Protein AF-A0A8T5FBB8-F1 (afdb_monomer)

Foldseek 3Di:
DDDDPPPPPPPDPDFLVRLLLVLLQPFPQQLVDDAQNDHAFQNDEADPQAQPKDWDWDQCLVPDPPSDIDIDIDRDAPLDRNHNRHNVVVVVVVVVVVVVVVVVVCPVHDFFWFKKKKFADQVVQRVDHPVRVVVLVVVLCVLQVFPDWDKDWDQWDAPDPSSNHIDGGIMIIITGTDDRDPQVVSCVVRVMGMDTQDRPPDSSSVSD

Solvent-accessible surface area (backbone atoms only — not comparable to full-atom values): 12239 Å² total; per-residue (Å²): 137,82,82,80,78,80,75,76,78,74,76,74,80,76,49,64,65,58,43,51,59,48,28,51,74,69,31,88,43,42,76,74,44,69,55,89,90,43,62,55,58,27,65,50,71,66,58,98,56,51,71,35,82,43,74,49,68,46,81,64,20,90,83,35,78,92,62,40,70,47,75,47,79,44,63,36,63,80,47,37,48,37,17,58,86,21,20,67,57,22,51,52,52,51,50,52,55,50,49,54,54,52,52,61,61,40,78,86,44,97,74,60,61,23,30,33,40,41,31,57,47,65,84,58,35,75,79,46,49,66,70,55,51,52,56,51,46,54,54,51,31,60,73,69,67,54,88,62,67,51,79,45,80,37,54,56,42,54,84,43,95,78,54,38,43,63,43,86,46,44,33,34,43,29,44,29,73,61,81,92,79,64,47,66,64,42,23,75,76,67,58,31,49,61,42,82,69,31,70,65,82,45,66,66,32,69,65,112

pLDDT: mean 89.01, std 11.94, range [34.19, 97.56]

Secondary structure (DSSP, 8-state):
---------------HHHHHHHHHHH-TTGGG-EETTEE-TT-SPPPTTTT-EEEEEE--GGGSGGG--EEEEEE-----TT-TTTHHHHHHHHHHHHHHHHHHHHTT----EEEEEEE--HHHHTTS-HHHHHHHHHHHHHHTT---EEEEEEEEEESSTTS-SEEEEEEEEEEEES----HHHHHHHH--EEEEEE-SSSHHHH--

Nearest PDB structures (foldseek):
  6zm9-assembly1_A  TM=4.854E-01  e=1.171E-02  unidentified
  1vmb-assembly1_A  TM=5.165E-01  e=7.514E-02  Thermotoga maritima
  1qjh-assembly1_A-2  TM=4.952E-01  e=9.049E-02  Thermus thermophilus
  2ifx-assembly1_A  TM=4.052E-01  e=1.148E+00  Cupriavidus necator
  3bf4-assembly1_B  TM=4.279E-01  e=1.665E+00  Cupriavidus pinatubonensis JMP134

Sequence (208 aa):
MYPAYSQTILEESQTSYQNYIQQAIESPHWKQAEFDGFTLPAQGLSKPYCKKWISYGCDNIKQHPNNQHYAEHTLKTCKVSSCPLCFESWIGRQGNRSTRRLSKFLEKRRFNFRHVVLSPPPDQAVNLTYVGLKKWLQTALKVANIKTAMIIFHPFRFQDKKKSMPYISPHFHLLVYGHVTNTIEFHNKTKWNIKNLGDLKTDKDIFT

Structure (mmCIF, N/CA/C/O backbone):
data_AF-A0A8T5FBB8-F1
#
_entry.id   AF-A0A8T5FBB8-F1
#
loop_
_atom_site.group_PDB
_atom_site.id
_atom_site.type_symbol
_atom_site.label_atom_id
_atom_site.label_alt_id
_atom_site.label_comp_id
_atom_site.label_asym_id
_atom_site.label_entity_id
_atom_site.label_seq_id
_atom_site.pdbx_PDB_ins_code
_atom_site.Cartn_x
_atom_site.Cartn_y
_atom_site.Cartn_z
_atom_site.occupancy
_atom_site.B_iso_or_equiv
_atom_site.auth_seq_id
_atom_site.auth_comp_id
_atom_site.auth_asym_id
_atom_site.auth_atom_id
_atom_site.pdbx_PDB_model_num
ATOM 1 N N . MET A 1 1 ? 31.929 42.691 -15.612 1.00 39.12 1 MET A N 1
ATOM 2 C CA . MET A 1 1 ? 31.988 41.529 -14.701 1.00 39.12 1 MET A CA 1
ATOM 3 C C . MET A 1 1 ? 30.617 41.445 -14.040 1.00 39.12 1 MET A C 1
ATOM 5 O O . MET A 1 1 ? 30.300 42.316 -13.245 1.00 39.12 1 MET A O 1
ATOM 9 N N . TYR A 1 2 ? 29.743 40.543 -14.494 1.00 34.19 2 TYR A N 1
ATOM 10 C CA . TYR A 1 2 ? 28.393 40.420 -13.930 1.00 34.19 2 TYR A CA 1
ATOM 11 C C .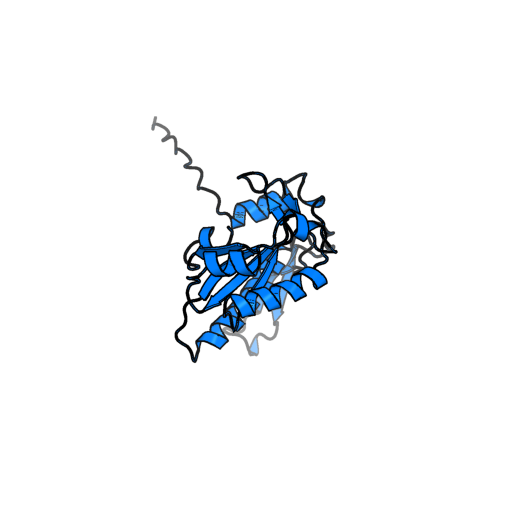 TYR A 1 2 ? 28.464 39.612 -12.628 1.00 34.19 2 TYR A C 1
ATOM 13 O O . TYR A 1 2 ? 29.160 38.594 -12.615 1.00 34.19 2 TYR A O 1
ATOM 21 N N . PRO A 1 3 ? 27.790 40.031 -11.545 1.00 44.25 3 PRO A N 1
ATOM 22 C CA . PRO A 1 3 ? 27.750 39.236 -10.330 1.00 44.25 3 PRO A CA 1
ATOM 23 C C . PRO A 1 3 ? 26.967 37.947 -10.597 1.00 44.25 3 PRO A C 1
ATOM 25 O O . PRO A 1 3 ? 25.852 37.975 -11.122 1.00 44.25 3 PRO A O 1
ATOM 28 N N . ALA A 1 4 ? 27.571 36.812 -10.251 1.00 43.69 4 ALA A N 1
ATOM 29 C CA . ALA A 1 4 ? 26.894 35.527 -10.249 1.00 43.69 4 ALA A CA 1
ATOM 30 C C . ALA A 1 4 ? 25.788 35.570 -9.188 1.00 43.69 4 ALA A C 1
ATOM 32 O O . ALA A 1 4 ? 26.063 35.647 -7.990 1.00 43.69 4 ALA A O 1
ATOM 33 N N . TYR A 1 5 ? 24.533 35.543 -9.634 1.00 43.59 5 TYR A N 1
ATOM 34 C CA . TYR A 1 5 ? 23.403 35.279 -8.756 1.00 43.59 5 TYR A CA 1
ATOM 35 C C . TYR A 1 5 ? 23.579 33.869 -8.191 1.00 43.59 5 TYR A C 1
ATOM 37 O O . TYR A 1 5 ? 23.444 32.881 -8.911 1.00 43.59 5 TYR A O 1
ATOM 45 N N . SER A 1 6 ? 23.901 33.786 -6.900 1.00 47.09 6 SER A N 1
ATOM 46 C CA . SER A 1 6 ? 23.754 32.560 -6.124 1.00 47.09 6 SER A CA 1
ATOM 47 C C . SER A 1 6 ? 22.272 32.200 -6.137 1.00 47.09 6 SER A C 1
ATOM 49 O O . SER A 1 6 ? 21.471 32.782 -5.404 1.00 47.09 6 SER A O 1
ATOM 51 N N . GLN A 1 7 ? 21.888 31.292 -7.034 1.00 48.44 7 GLN A N 1
ATOM 52 C CA . GLN A 1 7 ? 20.619 30.598 -6.915 1.00 48.44 7 GLN A CA 1
ATOM 53 C C . GLN A 1 7 ? 20.720 29.783 -5.635 1.00 48.44 7 GLN A C 1
ATOM 55 O O . GLN A 1 7 ? 21.388 28.753 -5.582 1.00 48.44 7 GLN A O 1
ATOM 60 N N . THR A 1 8 ? 20.097 30.287 -4.576 1.00 45.72 8 THR A N 1
ATOM 61 C CA . THR A 1 8 ? 19.784 29.478 -3.410 1.00 45.72 8 THR A CA 1
ATOM 62 C C . THR A 1 8 ? 18.923 28.342 -3.946 1.00 45.72 8 THR A C 1
ATOM 64 O O . THR A 1 8 ? 17.772 28.559 -4.320 1.00 45.72 8 THR A O 1
ATOM 67 N N . ILE A 1 9 ? 19.514 27.156 -4.098 1.00 45.59 9 ILE A N 1
ATOM 68 C CA . ILE A 1 9 ? 18.772 25.939 -4.404 1.00 45.59 9 ILE A CA 1
ATOM 69 C C . ILE A 1 9 ? 17.887 25.731 -3.180 1.00 45.59 9 ILE A C 1
ATOM 71 O O . ILE A 1 9 ? 18.340 25.253 -2.144 1.00 45.59 9 ILE A O 1
ATOM 75 N N . LEU A 1 10 ? 16.645 26.202 -3.260 1.00 44.91 10 LEU A N 1
ATOM 76 C CA . LEU A 1 10 ? 15.599 25.777 -2.351 1.00 44.91 10 LEU A CA 1
ATOM 77 C C . LEU A 1 10 ? 15.474 24.274 -2.595 1.00 44.91 10 LEU A C 1
ATOM 79 O O . LEU A 1 10 ? 14.967 23.868 -3.638 1.00 44.91 10 LEU A O 1
ATOM 83 N N . GLU A 1 11 ? 16.028 23.458 -1.696 1.00 49.34 11 GLU A N 1
ATOM 84 C CA . GLU A 1 11 ? 15.789 22.017 -1.700 1.00 49.34 11 GLU A CA 1
ATOM 85 C C . GLU A 1 11 ? 14.273 21.817 -1.670 1.00 49.34 11 GLU A C 1
ATOM 87 O O . GLU A 1 11 ? 13.612 22.103 -0.667 1.00 49.34 11 GLU A O 1
ATOM 92 N N . GLU A 1 12 ? 13.698 21.394 -2.796 1.00 56.88 12 GLU A N 1
ATOM 93 C CA . GLU A 1 12 ? 12.291 21.030 -2.838 1.00 56.88 12 GLU A CA 1
ATOM 94 C C . GLU A 1 12 ? 12.061 19.934 -1.799 1.00 56.88 12 GLU A C 1
ATOM 96 O O . GLU A 1 12 ? 12.736 18.901 -1.791 1.00 56.88 12 GLU A O 1
ATOM 101 N N . SER A 1 13 ? 11.111 20.166 -0.892 1.00 73.56 13 SER A N 1
ATOM 102 C CA . SER A 1 13 ? 10.778 19.187 0.132 1.00 73.56 13 SER A CA 1
ATOM 103 C C . SER A 1 13 ? 10.329 17.891 -0.544 1.00 73.56 13 SER A C 1
ATOM 105 O O . SER A 1 13 ? 9.289 17.861 -1.207 1.00 73.56 13 SER A O 1
ATOM 107 N N . GLN A 1 14 ? 11.106 16.826 -0.369 1.00 83.00 14 GLN A N 1
ATOM 108 C CA . GLN A 1 14 ? 10.807 15.510 -0.919 1.00 83.00 14 GLN A CA 1
ATOM 109 C C . GLN A 1 14 ? 9.415 15.031 -0.472 1.00 83.00 14 GLN A C 1
ATOM 111 O O . GLN A 1 14 ? 9.073 15.083 0.712 1.00 83.00 14 GLN A O 1
ATOM 116 N N . THR A 1 15 ? 8.609 14.530 -1.412 1.00 87.69 15 THR A N 1
ATOM 117 C CA . THR A 1 15 ? 7.301 13.927 -1.094 1.00 87.69 15 THR A CA 1
ATOM 118 C C . THR A 1 15 ? 7.467 12.637 -0.284 1.00 87.69 15 THR A C 1
ATOM 120 O O . THR A 1 15 ? 8.502 11.966 -0.350 1.00 87.69 15 THR A O 1
ATOM 123 N N . SER A 1 16 ? 6.428 12.220 0.447 1.00 86.88 16 SER A N 1
ATOM 124 C CA . SER A 1 16 ? 6.463 10.971 1.223 1.00 86.88 16 SER A CA 1
ATOM 125 C C . SER A 1 16 ? 6.681 9.764 0.313 1.00 86.88 16 SER A C 1
ATOM 127 O O . SER A 1 16 ? 7.389 8.827 0.688 1.00 86.88 16 SER A O 1
ATOM 129 N N . TYR A 1 17 ? 6.099 9.796 -0.890 1.00 87.69 17 TYR A N 1
ATOM 130 C CA . TYR A 1 17 ? 6.304 8.771 -1.904 1.00 87.69 17 TYR A CA 1
ATOM 131 C C . TYR A 1 17 ? 7.757 8.704 -2.381 1.00 87.69 17 TYR A C 1
ATOM 133 O O . TYR A 1 17 ? 8.348 7.626 -2.375 1.00 87.69 17 TYR A O 1
ATOM 141 N N . GLN A 1 18 ? 8.364 9.839 -2.738 1.00 91.06 18 GLN A N 1
ATOM 142 C CA . GLN A 1 18 ? 9.772 9.873 -3.149 1.00 91.06 18 GLN A CA 1
ATOM 143 C C . GLN A 1 18 ? 10.692 9.378 -2.028 1.00 91.06 18 GLN A C 1
ATOM 145 O O . GLN A 1 18 ? 11.577 8.566 -2.294 1.00 91.06 18 GLN A O 1
ATOM 150 N N . ASN A 1 19 ? 10.440 9.788 -0.780 1.00 91.56 19 ASN A N 1
ATOM 151 C CA . ASN A 1 19 ? 11.206 9.296 0.363 1.00 91.56 19 ASN A CA 1
ATOM 152 C C . ASN A 1 19 ? 11.047 7.777 0.526 1.00 91.56 19 ASN A C 1
ATOM 154 O O . ASN A 1 19 ? 12.029 7.080 0.751 1.00 91.56 19 ASN A O 1
ATOM 158 N N . TYR A 1 20 ? 9.841 7.232 0.341 1.00 90.69 20 TYR A N 1
ATOM 159 C CA . TYR A 1 20 ? 9.616 5.785 0.381 1.00 90.69 20 TYR A CA 1
ATOM 160 C C . TYR A 1 20 ? 10.429 5.033 -0.683 1.00 90.69 20 TYR A C 1
ATOM 162 O O . TYR A 1 20 ? 11.062 4.026 -0.369 1.00 90.69 20 TYR A O 1
ATOM 170 N N . ILE A 1 21 ? 10.436 5.519 -1.931 1.00 92.69 21 ILE A N 1
ATOM 171 C CA . ILE A 1 21 ? 11.231 4.921 -3.017 1.00 92.69 21 ILE A CA 1
ATOM 172 C C . ILE A 1 21 ? 12.724 4.968 -2.685 1.00 92.69 21 ILE A C 1
ATOM 174 O O . ILE A 1 21 ? 13.415 3.967 -2.867 1.00 92.69 21 ILE A O 1
ATOM 178 N N . GLN A 1 22 ? 13.201 6.094 -2.152 1.00 93.50 22 GLN A N 1
ATOM 179 C CA . GLN A 1 22 ? 14.589 6.252 -1.735 1.00 93.50 22 GLN A CA 1
ATOM 180 C C . GLN A 1 22 ? 14.957 5.277 -0.609 1.00 93.50 22 GLN A C 1
ATOM 182 O O . GLN A 1 22 ? 15.924 4.527 -0.741 1.00 93.50 22 GLN A O 1
ATOM 187 N N . GLN A 1 23 ? 14.166 5.213 0.469 1.00 94.38 23 GLN A N 1
ATOM 188 C CA . GLN A 1 23 ? 14.444 4.306 1.589 1.00 94.38 23 GLN A CA 1
ATOM 189 C C . GLN A 1 23 ? 14.396 2.833 1.171 1.00 94.38 23 GLN A C 1
ATOM 191 O O . GLN A 1 23 ? 15.183 2.039 1.682 1.00 94.38 23 GLN A O 1
ATOM 196 N N . ALA A 1 24 ? 13.553 2.470 0.200 1.00 93.56 24 ALA A N 1
ATOM 197 C CA . ALA A 1 24 ? 13.506 1.111 -0.335 1.00 93.56 24 ALA A CA 1
ATOM 198 C C . ALA A 1 24 ? 14.803 0.656 -1.018 1.00 93.56 24 ALA A C 1
ATOM 200 O O . ALA A 1 24 ? 15.047 -0.546 -1.134 1.00 93.56 24 ALA A O 1
ATOM 201 N N . ILE A 1 25 ? 15.624 1.605 -1.469 1.00 90.69 25 ILE A N 1
ATOM 202 C CA . ILE A 1 25 ? 16.894 1.350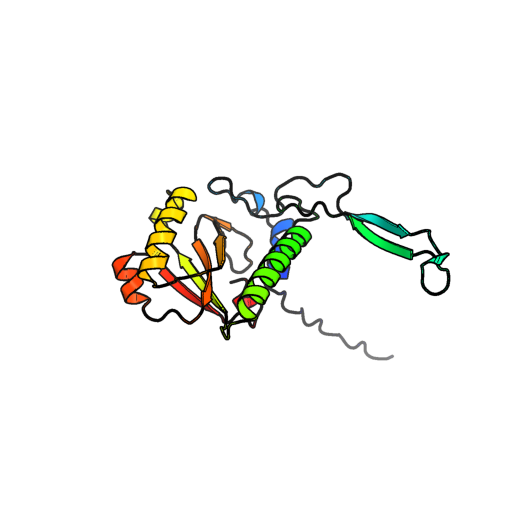 -2.149 1.00 90.69 25 ILE A CA 1
ATOM 203 C C . ILE A 1 25 ? 18.068 1.531 -1.181 1.00 90.69 25 ILE A C 1
ATOM 205 O O . ILE A 1 25 ? 18.991 0.718 -1.182 1.00 90.69 25 ILE A O 1
ATOM 209 N N . GLU A 1 26 ? 18.032 2.583 -0.364 1.00 92.81 26 GLU A N 1
ATOM 210 C CA . GLU A 1 26 ? 19.189 3.055 0.402 1.00 92.81 26 GLU A CA 1
ATOM 211 C C . GLU A 1 26 ? 19.205 2.597 1.863 1.00 92.81 26 GLU A C 1
ATOM 213 O O . GLU A 1 26 ? 20.282 2.520 2.456 1.00 92.81 26 GLU A O 1
ATOM 218 N N . SER A 1 27 ? 18.049 2.310 2.478 1.00 93.81 27 SER A N 1
ATOM 219 C CA . SER A 1 27 ? 18.029 2.027 3.917 1.00 93.81 27 SER A CA 1
ATOM 220 C C . SER A 1 27 ? 18.680 0.672 4.231 1.00 93.81 27 SER A C 1
ATOM 222 O O . SER A 1 27 ? 18.240 -0.364 3.715 1.00 93.81 27 SER A O 1
ATOM 224 N N . PRO A 1 28 ? 19.651 0.628 5.165 1.00 92.38 28 PRO A N 1
ATOM 225 C CA . PRO A 1 28 ? 20.262 -0.627 5.599 1.00 92.38 28 PRO A CA 1
ATOM 226 C C . PRO A 1 28 ? 19.285 -1.515 6.387 1.00 92.38 28 PRO A C 1
ATOM 228 O O . PRO A 1 28 ? 19.478 -2.728 6.469 1.00 92.38 28 PRO A O 1
ATOM 231 N N . HIS A 1 29 ? 18.212 -0.937 6.934 1.00 94.38 29 HIS A N 1
ATOM 232 C CA . HIS A 1 29 ? 17.211 -1.647 7.734 1.00 94.38 29 HIS A CA 1
ATOM 233 C C . HIS A 1 29 ? 16.056 -2.200 6.890 1.00 94.38 29 HIS A C 1
ATOM 235 O O . HIS A 1 29 ? 15.274 -3.021 7.365 1.00 94.38 29 HIS A O 1
ATOM 241 N N . TRP A 1 30 ? 15.943 -1.790 5.622 1.00 94.25 30 TRP A N 1
ATOM 242 C CA . TRP A 1 30 ? 14.784 -2.104 4.784 1.00 94.25 30 TRP A CA 1
ATOM 243 C C . TRP A 1 30 ? 14.568 -3.603 4.578 1.00 94.25 30 TRP A C 1
ATOM 245 O O . TRP A 1 30 ? 13.438 -4.087 4.617 1.00 94.25 30 TRP A O 1
ATOM 255 N N . LYS A 1 31 ? 15.660 -4.348 4.368 1.00 90.69 31 LYS A N 1
ATOM 256 C CA . LYS A 1 31 ? 15.641 -5.794 4.094 1.00 90.69 31 LYS A CA 1
ATOM 257 C C . LYS A 1 31 ? 15.380 -6.657 5.330 1.00 90.69 31 LYS A C 1
ATOM 259 O O . LYS A 1 31 ? 15.143 -7.846 5.182 1.00 90.69 31 LYS A O 1
ATOM 264 N N . GLN A 1 32 ? 15.434 -6.074 6.526 1.00 89.88 32 GLN A N 1
ATOM 265 C CA . GLN A 1 32 ? 15.254 -6.797 7.790 1.00 89.88 32 GLN A CA 1
ATOM 266 C C . GLN A 1 32 ? 13.772 -6.934 8.173 1.00 89.88 32 GLN A C 1
ATOM 268 O O . GLN A 1 32 ? 13.433 -7.707 9.062 1.00 89.88 32 GLN A O 1
ATOM 273 N N . ALA A 1 33 ? 12.884 -6.184 7.513 1.00 92.19 33 ALA A N 1
ATOM 274 C CA . ALA A 1 33 ? 11.457 -6.192 7.799 1.00 92.19 33 ALA A CA 1
ATOM 275 C C . ALA A 1 33 ? 10.766 -7.431 7.206 1.00 92.19 33 ALA A C 1
ATOM 277 O O . ALA A 1 33 ? 10.593 -7.525 5.985 1.00 92.19 33 ALA A O 1
ATOM 278 N N . GLU A 1 34 ? 10.326 -8.328 8.087 1.00 94.44 34 GLU A N 1
ATOM 279 C CA . GLU A 1 34 ? 9.521 -9.513 7.787 1.00 94.44 34 GLU A CA 1
ATOM 280 C C . GLU A 1 34 ? 8.422 -9.680 8.852 1.00 94.44 34 GLU A C 1
ATOM 282 O O . GLU A 1 34 ? 8.621 -9.349 10.023 1.00 94.44 34 GLU A O 1
ATOM 287 N N . PHE A 1 35 ? 7.235 -10.106 8.422 1.00 95.12 35 PHE A N 1
ATOM 288 C CA . PHE A 1 35 ? 6.131 -10.482 9.298 1.00 95.12 35 PHE A CA 1
ATOM 289 C C . PHE A 1 35 ? 5.183 -11.437 8.569 1.00 95.12 35 PHE A C 1
ATOM 291 O O . PHE A 1 35 ? 4.517 -11.017 7.624 1.00 95.12 35 PHE A O 1
ATOM 298 N N . ASP A 1 36 ? 5.064 -12.683 9.026 1.00 93.75 36 ASP A N 1
ATOM 299 C CA . ASP A 1 36 ? 4.120 -13.680 8.489 1.00 93.75 36 ASP A CA 1
ATOM 300 C C . ASP A 1 36 ? 4.188 -13.820 6.950 1.00 93.75 36 ASP A C 1
ATOM 302 O O . ASP A 1 36 ? 3.178 -13.839 6.243 1.00 93.75 36 ASP A O 1
ATOM 306 N N . GLY A 1 37 ? 5.407 -13.825 6.405 1.00 93.06 37 GLY A N 1
ATOM 307 C CA . GLY A 1 37 ? 5.700 -13.884 4.973 1.00 93.06 37 GLY A CA 1
ATOM 308 C C . GLY A 1 37 ? 5.545 -12.555 4.224 1.00 93.06 37 GLY A C 1
ATOM 309 O O . GLY A 1 37 ? 5.825 -12.491 3.024 1.00 93.06 37 GLY A O 1
ATOM 310 N N . PHE A 1 38 ? 5.114 -11.481 4.891 1.00 94.69 38 PHE A N 1
ATOM 311 C CA . PHE A 1 38 ? 5.093 -10.140 4.318 1.00 94.69 38 PHE A CA 1
ATOM 312 C C . PHE A 1 38 ? 6.448 -9.462 4.490 1.00 94.69 38 PHE A C 1
ATOM 314 O O . PHE A 1 38 ? 6.998 -9.405 5.585 1.00 94.69 38 PHE A O 1
ATOM 321 N N . THR A 1 39 ? 6.940 -8.857 3.414 1.00 95.19 39 THR A N 1
ATOM 322 C CA . THR A 1 39 ? 8.167 -8.059 3.409 1.00 95.19 39 THR A CA 1
ATOM 323 C C . THR A 1 39 ? 7.901 -6.677 2.825 1.00 95.19 39 THR A C 1
ATOM 325 O O . THR A 1 39 ? 6.896 -6.457 2.136 1.00 95.19 39 THR A O 1
ATOM 328 N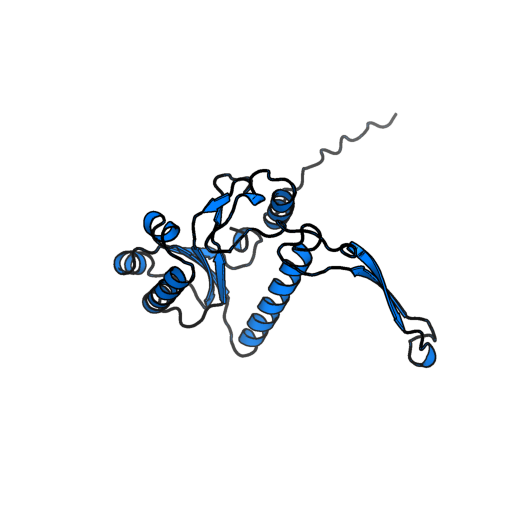 N . LEU A 1 40 ? 8.818 -5.732 3.044 1.00 94.94 40 LEU A N 1
ATOM 329 C CA . LEU A 1 40 ? 8.783 -4.484 2.285 1.00 94.94 40 LEU A CA 1
ATOM 330 C C . LEU A 1 40 ? 9.107 -4.756 0.795 1.00 94.94 40 LEU A C 1
ATOM 332 O O . LEU A 1 40 ? 9.774 -5.744 0.463 1.00 94.94 40 LEU A O 1
ATOM 336 N N . PRO A 1 41 ? 8.623 -3.913 -0.137 1.00 95.06 41 PRO A N 1
ATOM 337 C CA . PRO A 1 41 ? 8.998 -3.976 -1.549 1.00 95.06 41 PRO A CA 1
ATOM 338 C C . PRO A 1 41 ? 10.509 -3.841 -1.768 1.00 95.06 41 PRO A C 1
ATOM 340 O O . PRO A 1 41 ? 11.234 -3.405 -0.882 1.00 95.06 41 PRO A O 1
ATOM 343 N N . ALA A 1 42 ? 10.969 -4.172 -2.977 1.00 95.75 42 ALA A N 1
ATOM 344 C CA . ALA A 1 42 ? 12.363 -4.037 -3.419 1.00 95.75 42 ALA A CA 1
ATOM 345 C C . ALA A 1 42 ? 13.402 -4.968 -2.749 1.00 95.75 42 ALA A C 1
ATOM 347 O O . ALA A 1 42 ? 14.598 -4.795 -2.964 1.00 95.75 42 ALA A O 1
ATOM 348 N N . GLN A 1 43 ? 12.990 -5.987 -1.987 1.00 93.94 43 GLN A N 1
ATOM 349 C CA . GLN A 1 43 ? 13.929 -6.868 -1.268 1.00 93.94 43 GLN A CA 1
ATOM 350 C C . GLN A 1 43 ? 14.470 -8.084 -2.060 1.00 93.94 43 GLN A C 1
ATOM 352 O O . GLN A 1 43 ? 15.336 -8.801 -1.570 1.00 93.94 43 GLN A O 1
ATOM 357 N N . GLY A 1 44 ? 13.965 -8.355 -3.264 1.00 92.62 44 GLY A N 1
ATOM 358 C CA . GLY A 1 44 ? 14.316 -9.528 -4.074 1.00 92.62 44 GLY A CA 1
ATOM 359 C C . GLY A 1 44 ? 15.375 -9.271 -5.149 1.00 92.62 44 GLY A C 1
ATOM 360 O O . GLY A 1 44 ? 16.098 -8.278 -5.133 1.00 92.62 44 GLY A O 1
ATOM 361 N N . LEU A 1 45 ? 15.440 -10.173 -6.132 1.00 94.94 45 LEU A N 1
ATOM 362 C CA . LEU A 1 45 ? 16.336 -10.054 -7.286 1.00 94.94 45 LEU A CA 1
ATOM 363 C C . LEU A 1 45 ? 15.613 -9.464 -8.499 1.00 94.94 45 LEU A C 1
ATOM 365 O O . LEU A 1 45 ? 14.436 -9.739 -8.761 1.00 94.94 45 LEU A O 1
ATOM 369 N N . SER A 1 46 ? 16.332 -8.652 -9.271 1.00 96.88 46 SER A N 1
ATOM 370 C CA . SER A 1 46 ? 15.868 -8.223 -10.585 1.00 96.88 46 SER A CA 1
ATOM 371 C C . SER A 1 46 ? 16.066 -9.338 -11.613 1.00 96.88 46 SER A C 1
ATOM 373 O O . SER A 1 46 ? 16.906 -10.223 -11.469 1.00 96.88 46 SER A O 1
ATOM 375 N N . LYS A 1 47 ? 15.260 -9.311 -12.677 1.00 96.94 47 LYS A N 1
ATOM 376 C CA . LYS A 1 47 ? 15.456 -10.197 -13.827 1.00 96.94 47 LYS A CA 1
ATOM 377 C C . LYS A 1 47 ? 16.455 -9.561 -14.798 1.00 96.94 47 LYS A C 1
ATOM 379 O O . LYS A 1 47 ? 16.459 -8.333 -14.899 1.00 96.94 47 LYS A O 1
ATOM 384 N N . PRO A 1 48 ? 17.185 -10.347 -15.613 1.00 97.56 48 PRO A N 1
ATOM 385 C CA . PRO A 1 48 ? 18.168 -9.815 -16.563 1.00 97.56 48 PRO A CA 1
ATOM 386 C C . PRO A 1 48 ? 17.615 -8.812 -17.583 1.00 97.56 48 PRO A C 1
ATOM 388 O O . PRO A 1 48 ? 18.386 -8.097 -18.212 1.00 97.56 48 PRO A O 1
ATOM 391 N N . TYR A 1 49 ? 16.298 -8.776 -17.797 1.00 96.88 49 TYR A N 1
ATOM 392 C CA . TYR A 1 49 ? 15.647 -7.836 -18.711 1.00 96.88 49 TYR A CA 1
ATOM 393 C C . TYR A 1 49 ? 15.084 -6.583 -18.030 1.00 96.88 49 TYR A C 1
ATOM 395 O O . TYR A 1 49 ? 14.596 -5.690 -18.720 1.00 96.88 49 TYR A O 1
ATOM 403 N N . CYS A 1 50 ? 15.051 -6.532 -16.695 1.00 97.31 50 CYS A N 1
ATOM 404 C CA . CYS A 1 50 ? 14.462 -5.409 -15.975 1.00 97.31 50 CYS A CA 1
ATOM 405 C C . CYS A 1 50 ? 15.186 -4.111 -16.339 1.00 97.31 50 CYS A C 1
ATOM 407 O O . CYS A 1 50 ? 16.410 -4.059 -16.305 1.00 97.31 50 CYS A O 1
ATOM 409 N N . LYS A 1 51 ? 14.410 -3.074 -16.669 1.00 96.12 51 LYS A N 1
ATOM 410 C CA . LYS A 1 51 ? 14.888 -1.749 -17.086 1.00 96.12 51 LYS A CA 1
ATOM 411 C C . LYS A 1 51 ? 15.783 -1.759 -18.336 1.00 96.12 51 LYS A C 1
ATOM 413 O O . LYS A 1 51 ? 16.445 -0.767 -18.606 1.00 96.12 51 LYS A O 1
ATOM 418 N N . LYS A 1 52 ? 15.751 -2.825 -19.143 1.00 97.12 52 LYS A N 1
ATOM 419 C CA . LYS A 1 52 ? 16.289 -2.790 -20.510 1.00 97.12 52 LYS A CA 1
ATOM 420 C C . LYS A 1 52 ? 15.276 -2.158 -21.458 1.00 97.12 52 LYS A C 1
ATOM 422 O O . LYS A 1 52 ? 14.071 -2.374 -21.301 1.00 97.12 52 LYS A O 1
ATOM 427 N N . TRP A 1 53 ? 15.772 -1.409 -22.435 1.00 96.81 53 TRP A N 1
ATOM 428 C CA . TRP A 1 53 ? 14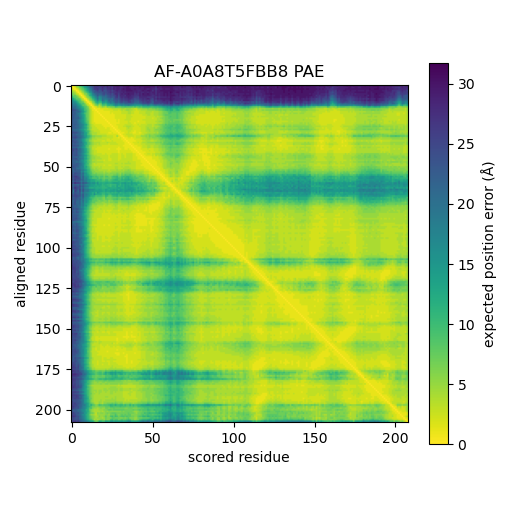.957 -0.888 -23.525 1.00 96.81 53 TRP A CA 1
ATOM 429 C C . TRP A 1 53 ? 14.344 -2.025 -24.332 1.00 96.81 53 TRP A C 1
ATOM 431 O O . TRP A 1 53 ? 14.996 -3.028 -24.622 1.00 96.81 53 TRP A O 1
ATOM 441 N N . ILE A 1 54 ? 13.074 -1.854 -24.669 1.00 95.44 54 ILE A N 1
ATOM 442 C CA . ILE A 1 54 ? 12.360 -2.666 -25.640 1.00 95.44 54 ILE A CA 1
ATOM 443 C C . ILE A 1 54 ? 11.557 -1.751 -26.552 1.00 95.44 54 ILE A C 1
ATOM 445 O O . ILE A 1 54 ? 11.109 -0.683 -26.126 1.00 95.44 54 ILE A O 1
ATOM 449 N N . SER A 1 55 ? 11.356 -2.209 -27.778 1.00 94.75 55 SER A N 1
ATOM 450 C CA . SER A 1 55 ? 10.529 -1.535 -28.768 1.00 94.75 55 SER A CA 1
ATOM 451 C C . SER A 1 55 ? 9.295 -2.388 -29.028 1.00 94.75 55 SER A C 1
ATOM 453 O O . SER A 1 55 ? 9.406 -3.586 -29.291 1.00 94.75 55 SER A O 1
ATOM 455 N N . TYR A 1 56 ? 8.123 -1.777 -28.929 1.00 91.75 56 TYR A N 1
ATOM 456 C CA . TYR A 1 56 ? 6.900 -2.308 -29.511 1.00 91.75 56 TYR A CA 1
ATOM 457 C C . TYR A 1 56 ? 6.671 -1.574 -30.816 1.00 91.75 56 TYR A C 1
ATOM 459 O O . TYR A 1 56 ? 6.906 -0.374 -30.893 1.00 91.75 56 TYR A O 1
ATOM 467 N N . GLY A 1 57 ? 6.224 -2.271 -31.843 1.00 91.81 57 GLY A N 1
ATOM 468 C CA . GLY A 1 57 ? 5.999 -1.625 -33.118 1.00 91.81 57 GLY A CA 1
ATOM 469 C C . GLY A 1 57 ? 5.050 -2.401 -33.996 1.00 91.81 57 GLY A C 1
ATOM 470 O O . GLY A 1 57 ? 4.684 -3.539 -33.696 1.00 91.81 57 GLY A O 1
ATOM 471 N N . CYS A 1 58 ? 4.643 -1.747 -35.071 1.00 90.31 58 CYS A N 1
ATOM 472 C CA . CYS A 1 58 ? 3.900 -2.372 -36.144 1.00 90.31 58 CYS A CA 1
ATOM 473 C C . CYS A 1 58 ? 4.474 -1.885 -37.475 1.00 90.31 58 CYS A C 1
ATOM 475 O O . CYS A 1 58 ? 4.568 -0.681 -37.726 1.00 90.31 58 CYS A O 1
ATOM 477 N N . ASP A 1 59 ? 4.851 -2.848 -38.313 1.00 90.38 59 ASP A N 1
ATOM 478 C CA . ASP A 1 59 ? 5.432 -2.603 -39.635 1.00 90.38 59 ASP A CA 1
ATOM 479 C C . ASP A 1 59 ? 4.375 -2.540 -40.744 1.00 90.38 59 ASP A C 1
ATOM 481 O O . ASP A 1 59 ? 4.694 -2.320 -41.911 1.00 90.38 59 ASP A O 1
ATOM 485 N N . ASN A 1 60 ? 3.093 -2.705 -40.399 1.00 90.12 60 ASN A N 1
ATOM 486 C CA . ASN A 1 60 ? 1.989 -2.592 -41.345 1.00 90.12 60 ASN A CA 1
ATOM 487 C C . ASN A 1 60 ? 1.648 -1.124 -41.638 1.00 90.12 60 ASN A C 1
ATOM 489 O O . ASN A 1 60 ? 0.612 -0.604 -41.221 1.00 90.12 60 ASN A O 1
ATOM 493 N N . ILE A 1 61 ? 2.512 -0.471 -42.413 1.00 92.44 61 ILE A N 1
ATOM 494 C CA . ILE A 1 61 ? 2.385 0.946 -42.764 1.00 92.44 61 ILE A CA 1
ATOM 495 C C . ILE A 1 61 ? 1.044 1.298 -43.429 1.00 92.44 61 ILE A C 1
ATOM 497 O O . ILE A 1 61 ? 0.544 2.398 -43.234 1.00 92.44 61 ILE A O 1
ATOM 501 N N . LYS A 1 62 ? 0.412 0.364 -44.158 1.00 91.31 62 LYS A N 1
ATOM 502 C CA . LYS A 1 62 ? -0.835 0.618 -44.907 1.00 91.31 62 LYS A CA 1
ATOM 503 C C . LYS A 1 62 ? -2.019 0.994 -44.014 1.00 91.31 62 LYS A C 1
ATOM 505 O O . LYS A 1 62 ? -2.959 1.622 -44.483 1.00 91.31 62 LYS A O 1
ATOM 510 N N . GLN A 1 63 ? -2.007 0.549 -42.759 1.00 88.06 63 GLN A N 1
ATOM 511 C CA . GLN A 1 63 ? -3.081 0.804 -41.793 1.00 88.06 63 GLN A CA 1
ATOM 512 C C . GLN A 1 63 ? -2.734 1.938 -40.823 1.00 88.06 63 GLN A C 1
ATOM 514 O O . GLN A 1 63 ? -3.502 2.224 -39.906 1.00 88.06 63 GLN A O 1
ATOM 519 N N . HIS A 1 64 ? -1.569 2.563 -40.991 1.00 88.56 64 HIS A N 1
ATOM 520 C CA . HIS A 1 64 ? -1.083 3.609 -40.108 1.00 88.56 64 HIS A CA 1
ATOM 521 C C . HIS A 1 64 ? -1.314 4.993 -40.717 1.00 88.56 64 HIS A C 1
ATOM 523 O O . HIS A 1 64 ? -1.267 5.149 -41.942 1.00 88.56 64 HIS A O 1
ATOM 529 N N . PRO A 1 65 ? -1.494 6.033 -39.883 1.00 88.62 65 PRO A N 1
ATOM 530 C CA . PRO A 1 65 ? -1.454 7.408 -40.358 1.00 88.62 65 PRO A CA 1
ATOM 531 C C . PRO A 1 65 ? -0.163 7.676 -41.147 1.00 88.62 65 PRO A C 1
ATOM 533 O O . PRO A 1 65 ? 0.923 7.266 -40.738 1.00 88.62 65 PRO A O 1
ATOM 536 N N . ASN A 1 66 ? -0.285 8.370 -42.279 1.00 89.31 66 ASN A N 1
ATOM 537 C CA . ASN A 1 66 ? 0.834 8.803 -43.126 1.00 89.31 66 ASN A CA 1
ATOM 538 C C . ASN A 1 66 ? 1.717 7.681 -43.710 1.00 89.31 66 ASN A C 1
ATOM 540 O O . ASN A 1 66 ? 2.824 7.971 -44.158 1.00 89.31 66 ASN A O 1
ATOM 544 N N . ASN A 1 67 ? 1.258 6.422 -43.734 1.00 91.56 67 ASN A N 1
ATOM 545 C CA . ASN A 1 67 ? 2.044 5.276 -44.213 1.00 91.56 67 ASN A CA 1
ATOM 546 C C . ASN A 1 67 ? 3.399 5.111 -43.491 1.00 91.56 67 ASN A C 1
ATOM 548 O O . ASN A 1 67 ? 4.403 4.758 -44.111 1.00 91.56 67 ASN A O 1
ATOM 552 N N . GLN A 1 68 ? 3.443 5.379 -42.182 1.00 89.44 68 GLN A N 1
ATOM 553 C CA . GLN A 1 68 ? 4.665 5.306 -41.373 1.00 89.44 68 GLN A CA 1
ATOM 554 C C . GLN A 1 68 ? 4.691 4.079 -40.453 1.00 89.44 68 GLN A C 1
ATOM 556 O O . GLN A 1 68 ? 3.658 3.623 -39.959 1.00 89.44 68 GLN A O 1
ATOM 561 N N . HIS A 1 69 ? 5.894 3.570 -40.172 1.00 90.38 69 HIS A N 1
ATOM 562 C CA . HIS A 1 69 ? 6.098 2.566 -39.127 1.00 90.38 69 HIS A CA 1
ATOM 563 C C . HIS A 1 69 ? 5.737 3.153 -37.761 1.00 90.38 69 HIS A C 1
ATOM 565 O O . HIS A 1 69 ? 6.041 4.310 -37.470 1.00 90.38 69 HIS A O 1
ATOM 571 N N . TYR A 1 70 ? 5.121 2.339 -36.907 1.00 90.94 70 TYR A N 1
ATOM 572 C CA . TYR A 1 70 ? 4.950 2.686 -35.500 1.00 90.94 70 TYR A CA 1
ATOM 573 C C . TYR A 1 70 ? 6.040 2.005 -34.682 1.00 90.94 70 TYR A C 1
ATOM 575 O O . TYR A 1 70 ? 6.200 0.789 -34.779 1.00 90.94 70 TYR A O 1
ATOM 583 N N . ALA A 1 71 ? 6.743 2.776 -33.855 1.00 91.69 71 ALA A N 1
ATOM 584 C CA . ALA A 1 71 ? 7.673 2.261 -32.863 1.00 91.69 71 ALA A CA 1
ATOM 585 C C . ALA A 1 71 ? 7.527 3.044 -31.552 1.00 91.69 71 ALA A C 1
ATOM 587 O O . ALA A 1 71 ? 7.724 4.257 -31.506 1.00 91.69 71 ALA A O 1
ATOM 588 N N . GLU A 1 72 ? 7.214 2.337 -30.473 1.00 94.06 72 GLU A N 1
ATOM 589 C CA . GLU A 1 72 ? 7.195 2.837 -29.106 1.00 94.06 72 GLU A CA 1
ATOM 590 C C . GLU A 1 72 ? 8.331 2.189 -28.319 1.00 94.06 72 GLU A C 1
ATOM 592 O O . GLU A 1 72 ? 8.414 0.966 -28.194 1.00 94.06 72 GLU A O 1
ATOM 597 N N . HIS A 1 73 ? 9.194 3.025 -27.749 1.00 94.88 73 HIS A N 1
ATOM 598 C CA . HIS A 1 73 ? 10.283 2.585 -26.890 1.00 94.88 73 HIS A CA 1
ATOM 599 C C . HIS A 1 73 ? 9.869 2.698 -25.430 1.00 94.88 73 HIS A C 1
ATOM 601 O O . HIS A 1 73 ? 9.422 3.747 -24.971 1.00 94.88 73 HIS A O 1
ATOM 607 N N . THR A 1 74 ? 10.064 1.628 -24.666 1.00 94.88 74 THR A N 1
ATOM 608 C CA . THR A 1 74 ? 9.807 1.642 -23.227 1.00 94.88 74 THR A CA 1
ATOM 609 C C . THR A 1 74 ? 10.795 0.761 -22.477 1.00 94.88 74 THR A C 1
ATOM 611 O O . THR A 1 74 ? 11.439 -0.126 -23.038 1.00 94.88 74 THR A O 1
ATOM 614 N N . LEU A 1 75 ? 10.918 0.989 -21.173 1.00 96.31 75 LEU 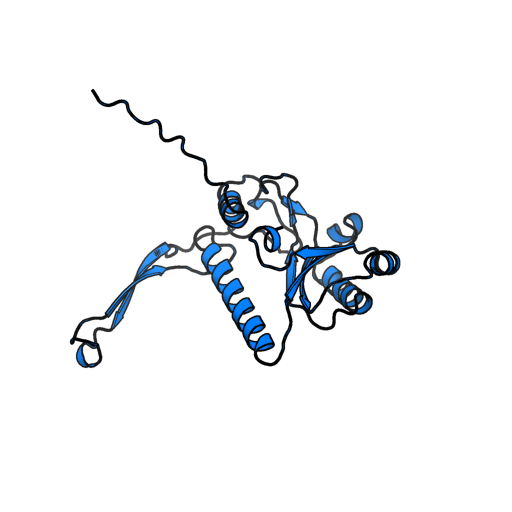A N 1
ATOM 615 C CA . LEU A 1 75 ? 11.723 0.144 -20.303 1.00 96.31 75 LEU A CA 1
ATOM 616 C C . LEU A 1 75 ? 10.920 -1.095 -19.905 1.00 96.31 75 LEU A C 1
ATOM 618 O O . LEU A 1 75 ? 9.830 -1.003 -19.330 1.00 96.31 75 LEU A O 1
ATOM 622 N N . LYS A 1 76 ? 11.475 -2.285 -20.143 1.00 96.56 76 LYS A N 1
ATOM 623 C CA . LYS A 1 76 ? 10.822 -3.534 -19.750 1.00 96.56 76 LYS A CA 1
ATOM 624 C C . LYS A 1 76 ? 10.812 -3.666 -18.233 1.00 96.56 76 LYS A C 1
ATOM 626 O O . LYS A 1 76 ? 11.852 -3.693 -17.580 1.00 96.56 76 LYS A O 1
ATOM 631 N N . THR A 1 77 ? 9.626 -3.814 -17.654 1.00 97.12 77 THR A N 1
ATOM 632 C CA . THR A 1 77 ? 9.457 -3.979 -16.206 1.00 97.12 77 THR A CA 1
ATOM 633 C C . THR A 1 77 ? 8.843 -5.335 -15.898 1.00 97.12 77 THR A C 1
ATOM 635 O O . THR A 1 77 ? 7.886 -5.761 -16.543 1.00 97.12 77 THR A O 1
ATOM 638 N N . CYS A 1 78 ? 9.375 -6.048 -14.900 1.00 96.56 78 CYS A N 1
ATOM 639 C CA . CYS A 1 78 ? 8.753 -7.299 -14.453 1.00 96.56 78 CYS A CA 1
ATOM 640 C C . CYS A 1 78 ? 7.471 -7.053 -13.640 1.00 96.56 78 CYS A C 1
ATOM 642 O O . CYS A 1 78 ? 6.668 -7.970 -13.483 1.00 96.56 78 CYS A O 1
ATOM 644 N N . LYS A 1 79 ? 7.269 -5.816 -13.150 1.00 96.00 79 LYS A N 1
ATOM 645 C CA . LYS A 1 79 ? 6.117 -5.394 -12.337 1.00 96.00 79 LYS A CA 1
ATOM 646 C C . LYS A 1 79 ? 5.880 -6.353 -11.158 1.00 96.00 79 LYS A C 1
ATOM 648 O O . LYS A 1 79 ? 4.747 -6.771 -10.913 1.00 96.00 79 LYS A O 1
ATOM 653 N N . VAL A 1 80 ? 6.945 -6.719 -10.447 1.00 96.19 80 VAL A N 1
ATOM 654 C CA . VAL A 1 80 ? 6.917 -7.544 -9.224 1.00 96.19 80 VAL A CA 1
ATOM 655 C C . VAL A 1 80 ? 7.317 -6.672 -8.034 1.00 96.19 80 VAL A C 1
ATOM 657 O O . VAL A 1 80 ? 8.237 -5.869 -8.174 1.00 96.19 80 VAL A O 1
ATOM 660 N N . SER A 1 81 ? 6.647 -6.829 -6.886 1.00 95.44 81 SER A N 1
ATOM 661 C CA . SER A 1 81 ? 6.894 -6.042 -5.663 1.00 95.44 81 SER A CA 1
ATOM 662 C C . SER A 1 81 ? 8.308 -6.205 -5.117 1.00 95.44 81 SER A C 1
ATOM 664 O O . SER A 1 81 ? 8.895 -5.237 -4.653 1.00 95.44 81 SER A O 1
ATOM 666 N N . SER A 1 82 ? 8.866 -7.412 -5.179 1.00 95.56 82 SER A N 1
ATOM 667 C CA . SER A 1 82 ? 10.201 -7.699 -4.658 1.00 95.56 82 SER A CA 1
ATOM 668 C C . SER A 1 82 ? 11.327 -7.189 -5.560 1.00 95.56 82 SER A C 1
ATOM 670 O O . SER A 1 82 ? 12.436 -7.011 -5.084 1.00 95.56 82 SER A O 1
ATOM 672 N N . CYS A 1 83 ? 11.090 -6.915 -6.846 1.00 96.31 83 CYS A N 1
ATOM 673 C CA . CYS A 1 83 ? 12.161 -6.503 -7.756 1.00 96.31 83 CYS A CA 1
ATOM 674 C C . CYS A 1 83 ? 12.660 -5.082 -7.427 1.00 96.31 83 CYS A C 1
ATOM 676 O O . CYS A 1 83 ? 11.885 -4.139 -7.615 1.00 96.31 83 CYS A O 1
ATOM 678 N N . PRO A 1 84 ? 13.943 -4.882 -7.074 1.00 95.25 84 PRO A N 1
ATOM 679 C CA . PRO A 1 84 ? 14.466 -3.572 -6.673 1.00 95.25 84 PRO A CA 1
ATOM 680 C C . PRO A 1 84 ? 14.427 -2.540 -7.802 1.00 95.25 84 PRO A C 1
ATOM 682 O O . PRO A 1 84 ? 14.327 -1.348 -7.559 1.00 95.25 84 PRO A O 1
ATOM 685 N N . LEU A 1 85 ? 14.424 -2.996 -9.058 1.00 95.94 85 LEU A N 1
ATOM 686 C CA . LEU A 1 85 ? 14.359 -2.113 -10.221 1.00 95.94 85 LEU A CA 1
ATOM 687 C C . LEU A 1 85 ? 12.930 -1.814 -10.684 1.00 95.94 85 LEU A C 1
ATOM 689 O O . LEU A 1 85 ? 12.728 -0.900 -11.472 1.00 95.94 85 LEU A O 1
ATOM 693 N N . CYS A 1 86 ? 11.932 -2.628 -10.332 1.00 96.75 86 CYS A N 1
ATOM 694 C CA . CYS A 1 86 ? 10.602 -2.572 -10.967 1.00 96.75 86 CYS A CA 1
ATOM 695 C C . CYS A 1 86 ? 9.430 -2.533 -9.982 1.00 96.75 86 CYS A C 1
ATOM 697 O O . CYS A 1 86 ? 8.278 -2.557 -10.432 1.00 96.75 86 CYS A O 1
ATOM 699 N N . PHE A 1 87 ? 9.693 -2.496 -8.675 1.00 96.12 87 PHE A N 1
ATOM 700 C CA . PHE A 1 87 ? 8.652 -2.442 -7.652 1.00 96.12 87 PHE A CA 1
ATOM 701 C C . PHE A 1 87 ? 7.774 -1.194 -7.790 1.00 96.12 87 PHE A C 1
ATOM 703 O O . PHE A 1 87 ? 6.565 -1.287 -7.617 1.00 96.12 87 PHE A O 1
ATOM 710 N N . GLU A 1 88 ? 8.329 -0.061 -8.219 1.00 95.19 88 GLU A N 1
ATOM 711 C CA . GLU A 1 88 ? 7.565 1.159 -8.489 1.00 95.19 88 GLU A CA 1
ATOM 712 C C . GLU A 1 88 ? 6.488 0.940 -9.569 1.00 95.19 88 GLU A C 1
ATOM 714 O O . GLU A 1 88 ? 5.317 1.277 -9.395 1.00 95.19 88 GLU A O 1
ATOM 719 N N . SER A 1 89 ? 6.832 0.244 -10.658 1.00 96.44 89 SER A N 1
ATOM 720 C CA . SER A 1 89 ? 5.861 -0.134 -11.693 1.00 96.44 89 SER A CA 1
ATOM 721 C C . SER A 1 89 ? 4.822 -1.140 -11.187 1.00 96.44 89 SER A C 1
ATOM 723 O O . SER A 1 89 ? 3.705 -1.196 -11.707 1.00 96.44 89 SER A O 1
ATOM 725 N N . TRP A 1 90 ? 5.166 -1.953 -10.182 1.00 96.62 90 TRP A N 1
ATOM 726 C CA . TRP A 1 90 ? 4.193 -2.780 -9.470 1.00 96.62 90 TRP A CA 1
ATOM 727 C C . TRP A 1 90 ? 3.248 -1.919 -8.621 1.00 96.62 90 TRP A C 1
ATOM 729 O O . TRP A 1 90 ? 2.039 -2.123 -8.738 1.00 96.62 90 TRP A O 1
ATOM 739 N N . ILE A 1 91 ? 3.759 -0.937 -7.865 1.00 94.44 91 ILE A N 1
ATOM 740 C CA . ILE A 1 91 ? 2.959 0.029 -7.086 1.00 94.44 91 ILE A CA 1
ATOM 741 C C . ILE A 1 91 ? 1.961 0.728 -8.011 1.00 94.44 91 ILE A C 1
ATOM 743 O O . ILE A 1 91 ? 0.755 0.639 -7.784 1.00 94.44 91 ILE A O 1
ATOM 747 N N . GLY A 1 92 ? 2.435 1.313 -9.116 1.00 94.62 92 GLY A N 1
ATOM 748 C CA . GLY A 1 92 ? 1.575 1.983 -10.095 1.00 94.62 92 GLY A CA 1
ATOM 749 C C . GLY A 1 92 ? 0.511 1.054 -10.690 1.00 94.62 92 GLY A C 1
ATOM 750 O O . GLY A 1 92 ? -0.649 1.436 -10.845 1.00 94.62 92 GLY A O 1
ATOM 751 N N . ARG A 1 93 ? 0.850 -0.218 -10.956 1.00 95.88 93 ARG A N 1
ATOM 752 C CA . ARG A 1 93 ? -0.133 -1.213 -11.418 1.00 95.88 93 ARG A CA 1
ATOM 753 C C . ARG A 1 93 ? -1.207 -1.503 -10.365 1.00 95.88 93 ARG A C 1
ATOM 755 O O . ARG A 1 93 ? -2.371 -1.637 -10.744 1.00 95.88 93 ARG A O 1
ATOM 762 N N . GLN A 1 94 ? -0.842 -1.646 -9.089 1.00 94.62 94 GLN A N 1
ATOM 763 C CA . GLN A 1 94 ? -1.821 -1.876 -8.018 1.00 94.62 94 GLN A CA 1
ATOM 764 C C . GLN A 1 94 ? -2.697 -0.643 -7.799 1.00 94.62 94 GLN A C 1
ATOM 766 O O . GLN A 1 94 ? -3.918 -0.779 -7.782 1.00 94.62 94 GLN A O 1
ATOM 771 N N . GLY A 1 95 ? -2.089 0.546 -7.747 1.00 92.69 95 GLY A N 1
ATOM 772 C CA . GLY A 1 95 ? -2.796 1.822 -7.650 1.00 92.69 95 GLY A CA 1
ATOM 773 C C . GLY A 1 95 ? -3.839 1.969 -8.755 1.00 92.69 95 GLY A C 1
ATOM 774 O O . GLY A 1 95 ? -5.022 2.095 -8.467 1.00 92.69 95 GLY A O 1
ATOM 775 N N . ASN A 1 96 ? -3.444 1.792 -10.020 1.00 95.69 96 ASN A N 1
ATOM 776 C CA . ASN A 1 96 ? -4.362 1.886 -11.160 1.00 95.69 96 ASN A CA 1
ATOM 777 C C . ASN A 1 96 ? -5.512 0.869 -11.108 1.00 95.69 96 ASN A C 1
ATOM 779 O O . ASN A 1 96 ? -6.644 1.189 -11.477 1.00 95.69 96 ASN A O 1
ATOM 783 N N . ARG A 1 97 ? -5.253 -0.366 -10.656 1.00 95.38 97 ARG A N 1
ATOM 784 C CA . ARG A 1 97 ? -6.308 -1.380 -10.478 1.00 95.38 97 ARG A CA 1
ATOM 785 C C . ARG A 1 97 ? -7.298 -0.970 -9.392 1.00 95.38 97 ARG A C 1
ATOM 787 O O . ARG A 1 97 ? -8.503 -1.108 -9.603 1.00 95.38 97 ARG A O 1
ATOM 794 N N . SER A 1 98 ? -6.803 -0.466 -8.265 1.00 92.94 98 SER A N 1
ATOM 795 C CA . SER A 1 98 ? -7.630 0.047 -7.173 1.00 92.94 98 SER A CA 1
ATOM 796 C C . SER A 1 98 ? -8.452 1.250 -7.626 1.00 92.94 98 SER A C 1
ATOM 798 O O . SER A 1 98 ? -9.673 1.215 -7.500 1.00 92.94 98 SER A O 1
ATOM 800 N N . THR A 1 99 ? -7.829 2.243 -8.265 1.00 92.38 99 THR A N 1
ATOM 801 C CA . THR A 1 99 ? -8.510 3.426 -8.808 1.00 92.38 99 THR A CA 1
ATOM 802 C C . THR A 1 99 ? -9.643 3.031 -9.743 1.00 92.38 99 THR A C 1
ATOM 804 O O . THR A 1 99 ? -10.772 3.446 -9.521 1.00 92.38 99 THR A O 1
ATOM 807 N N . ARG A 1 100 ? -9.410 2.138 -10.717 1.00 95.19 100 ARG A N 1
ATOM 808 C CA . ARG A 1 100 ? -10.471 1.670 -11.631 1.00 95.19 100 ARG A CA 1
ATOM 809 C C . ARG A 1 100 ? -11.667 1.065 -10.891 1.00 95.19 100 ARG A C 1
ATOM 811 O O . ARG A 1 100 ? -12.808 1.330 -11.259 1.00 95.19 100 ARG A O 1
ATOM 818 N N . ARG A 1 101 ? -11.425 0.263 -9.849 1.00 92.31 101 ARG A N 1
ATOM 819 C CA . ARG A 1 101 ? -12.493 -0.349 -9.037 1.00 92.31 101 ARG A CA 1
ATOM 820 C C . ARG A 1 101 ? -13.278 0.699 -8.250 1.00 92.31 101 ARG A C 1
ATOM 822 O O . ARG A 1 101 ? -14.505 0.646 -8.237 1.00 92.31 101 ARG A O 1
ATOM 829 N N . LEU A 1 102 ? -12.581 1.646 -7.625 1.00 90.44 102 LEU A N 1
ATOM 830 C CA . LEU A 1 102 ? -13.197 2.721 -6.847 1.00 90.44 102 LEU A CA 1
ATOM 831 C C . LEU A 1 102 ? -13.987 3.675 -7.752 1.00 90.44 102 LEU A C 1
ATOM 833 O O . LEU A 1 102 ? -15.145 3.959 -7.462 1.00 90.44 102 LEU A O 1
ATOM 837 N N . SER A 1 103 ? -13.425 4.084 -8.893 1.00 91.19 103 SER A N 1
ATOM 838 C CA . SER A 1 103 ? -14.122 4.893 -9.899 1.00 91.19 103 SER A CA 1
ATOM 839 C C . SER A 1 103 ? -15.387 4.195 -10.393 1.00 91.19 103 SER A C 1
ATOM 841 O O . SER A 1 103 ? -16.456 4.799 -10.386 1.00 91.19 103 SER A O 1
ATOM 843 N N . LYS A 1 104 ? -15.308 2.896 -10.718 1.00 93.38 104 LYS A N 1
ATOM 844 C CA . LYS A 1 104 ? -16.480 2.113 -11.135 1.00 93.38 104 LYS A CA 1
ATOM 845 C C . LYS A 1 104 ? -17.558 2.055 -10.052 1.00 93.38 104 LYS A C 1
ATOM 847 O O . LYS A 1 104 ? -18.748 2.112 -10.352 1.00 93.38 104 LYS A O 1
ATOM 852 N N . PHE A 1 105 ? -17.157 1.942 -8.786 1.00 88.69 105 PHE A N 1
ATOM 853 C CA . PHE A 1 105 ? -18.088 1.965 -7.660 1.00 88.69 105 PHE A CA 1
ATOM 854 C C . PHE A 1 105 ? -18.814 3.316 -7.531 1.00 88.69 105 PHE A C 1
ATOM 856 O O . PHE A 1 105 ? -20.007 3.327 -7.202 1.00 88.69 105 PHE A O 1
ATOM 863 N N . LEU A 1 106 ? -18.113 4.422 -7.800 1.00 89.88 106 LEU A N 1
ATOM 864 C CA . LEU A 1 106 ? -18.627 5.791 -7.705 1.00 89.88 106 LEU A CA 1
ATOM 865 C C . LEU A 1 106 ? -19.525 6.212 -8.878 1.00 89.88 106 LEU A C 1
ATOM 867 O O . LEU A 1 106 ? -20.337 7.109 -8.698 1.00 89.88 106 LEU A O 1
ATOM 871 N N . GLU A 1 107 ? -19.476 5.554 -10.041 1.00 93.12 107 GLU A N 1
ATOM 872 C CA . GLU A 1 107 ? -20.331 5.907 -11.197 1.00 93.12 107 GLU A CA 1
ATOM 873 C C . GLU A 1 107 ? -21.830 6.014 -10.854 1.00 93.12 107 GLU A C 1
ATOM 875 O O . GLU A 1 107 ? -22.554 6.802 -11.452 1.00 93.12 107 GLU A O 1
ATOM 880 N N . LYS A 1 108 ? -22.306 5.225 -9.882 1.00 89.75 108 LYS A N 1
ATOM 881 C CA . LYS A 1 108 ? -23.716 5.193 -9.455 1.00 89.75 108 LYS A CA 1
ATOM 882 C C . LYS A 1 108 ? -23.941 5.772 -8.057 1.00 89.75 108 LYS A C 1
ATOM 884 O O . LYS A 1 108 ? -24.988 5.529 -7.459 1.00 89.75 108 LYS A O 1
ATOM 889 N N . ARG A 1 109 ? -22.938 6.430 -7.466 1.00 87.44 109 ARG A N 1
ATOM 890 C CA . ARG A 1 109 ? -22.942 6.785 -6.041 1.00 87.44 109 ARG A CA 1
ATOM 891 C C . ARG A 1 109 ? -22.191 8.083 -5.772 1.00 87.44 109 ARG A C 1
ATOM 893 O O . ARG A 1 109 ? -21.065 8.263 -6.212 1.00 87.44 109 ARG A O 1
ATOM 900 N N . ARG A 1 110 ? -22.770 8.955 -4.949 1.00 84.19 110 ARG A N 1
ATOM 901 C CA . ARG A 1 110 ? -22.118 10.192 -4.498 1.00 84.19 110 ARG A CA 1
ATOM 902 C C . ARG A 1 110 ? -21.490 9.990 -3.124 1.00 84.19 110 ARG A C 1
ATOM 904 O O . ARG A 1 110 ? -22.086 10.337 -2.111 1.00 84.19 110 ARG A O 1
ATOM 911 N N . PHE A 1 111 ? -20.296 9.404 -3.101 1.00 84.19 111 PHE A N 1
ATOM 912 C CA . PHE A 1 111 ? -19.522 9.225 -1.874 1.00 84.19 111 PHE A CA 1
ATOM 913 C C . PHE A 1 111 ? -18.113 9.792 -2.007 1.00 84.19 111 PHE A C 1
ATOM 915 O O . PHE A 1 111 ? -17.501 9.705 -3.066 1.00 84.19 111 PHE A O 1
ATOM 922 N N . ASN A 1 112 ? -17.589 10.289 -0.888 1.00 84.62 112 ASN A N 1
ATOM 923 C CA . ASN A 1 112 ? -16.182 10.636 -0.740 1.00 84.62 112 ASN A CA 1
ATOM 924 C C . ASN A 1 112 ? -15.503 9.565 0.112 1.00 84.62 112 ASN A C 1
ATOM 926 O O . ASN A 1 112 ? -15.953 9.281 1.228 1.00 84.62 112 ASN A O 1
ATOM 930 N N . PHE A 1 113 ? -14.437 8.974 -0.421 1.00 88.88 113 PHE A N 1
ATOM 931 C CA . PHE A 1 113 ? -13.619 8.036 0.333 1.00 88.88 113 PHE A CA 1
ATOM 932 C C . PHE A 1 113 ? -12.836 8.772 1.421 1.00 88.88 113 PHE A C 1
ATOM 934 O O . PHE A 1 113 ? -12.337 9.875 1.206 1.00 88.88 113 PHE A O 1
ATOM 941 N N . ARG A 1 114 ? -12.721 8.149 2.591 1.00 89.25 114 ARG A N 1
ATOM 942 C CA . ARG A 1 114 ? -11.867 8.600 3.691 1.00 89.25 114 ARG A CA 1
ATOM 943 C C . ARG A 1 114 ? -10.800 7.566 3.965 1.00 89.25 114 ARG A C 1
ATOM 945 O O . ARG A 1 114 ? -11.075 6.366 3.917 1.00 89.25 114 ARG A O 1
ATOM 952 N N . HIS A 1 115 ? -9.607 8.053 4.282 1.00 92.88 115 HIS A N 1
ATOM 953 C CA . HIS A 1 115 ? -8.513 7.210 4.719 1.00 92.88 115 HIS A CA 1
ATOM 954 C C . HIS A 1 115 ? -8.613 6.993 6.227 1.00 92.88 115 HIS A C 1
ATOM 956 O O . HIS A 1 115 ? -8.520 7.940 7.008 1.00 92.88 115 HIS A O 1
ATOM 962 N N . VAL A 1 116 ? -8.819 5.747 6.635 1.00 93.38 116 VAL A N 1
ATOM 963 C CA . VAL A 1 116 ? -8.921 5.345 8.037 1.00 93.38 116 VAL A CA 1
ATOM 964 C C . VAL A 1 116 ? -7.852 4.312 8.336 1.00 93.38 116 VAL A C 1
ATOM 966 O O . VAL A 1 116 ? -7.607 3.426 7.525 1.00 93.38 116 VAL A O 1
ATOM 969 N N . VAL A 1 117 ? -7.246 4.389 9.516 1.00 94.56 117 VAL A N 1
ATOM 970 C CA . VAL A 1 117 ? -6.389 3.324 10.037 1.00 94.56 117 VAL A CA 1
ATOM 971 C C . VAL A 1 117 ? -7.083 2.603 11.174 1.00 94.56 117 VAL A C 1
ATOM 973 O O . VAL A 1 117 ? -7.624 3.230 12.084 1.00 94.56 117 VAL A O 1
ATOM 976 N N . LEU A 1 118 ? -7.025 1.276 11.114 1.00 95.00 118 LEU A N 1
ATOM 977 C CA . LEU A 1 118 ? -7.396 0.356 12.177 1.00 95.00 118 LEU A CA 1
ATOM 978 C C . LEU A 1 118 ? -6.144 -0.344 12.693 1.00 95.00 118 LEU A C 1
ATOM 980 O O . LEU A 1 118 ? -5.412 -0.957 11.919 1.00 95.00 118 LEU A O 1
ATOM 984 N N . SER A 1 119 ? -5.880 -0.241 13.992 1.00 94.75 119 SER A N 1
ATOM 985 C CA . SER A 1 119 ? -4.717 -0.864 14.627 1.00 94.75 119 SER A CA 1
ATOM 986 C C . SER A 1 119 ? -5.140 -1.727 15.821 1.00 94.75 119 SER A C 1
ATOM 988 O O . SER A 1 119 ? -5.816 -1.201 16.710 1.00 94.75 119 SER A O 1
ATOM 990 N N . PRO A 1 120 ? -4.756 -3.014 15.866 1.00 93.75 120 PRO A N 1
ATOM 991 C CA . PRO A 1 120 ? -4.834 -3.819 17.087 1.00 93.75 120 PRO A CA 1
ATOM 992 C C . PRO A 1 120 ? -3.974 -3.238 18.224 1.00 93.75 120 PRO A C 1
ATOM 994 O O . PRO A 1 120 ? -3.071 -2.435 17.957 1.00 93.75 120 PRO A O 1
ATOM 997 N N . PRO A 1 121 ? -4.200 -3.677 19.477 1.00 90.31 121 PRO A N 1
ATOM 998 C CA . PRO A 1 121 ? -3.230 -3.516 20.557 1.00 90.31 121 PRO A CA 1
ATOM 999 C C . PRO A 1 121 ? -1.841 -4.009 20.110 1.00 90.31 121 PRO A C 1
ATOM 1001 O O . PRO A 1 121 ? -1.740 -5.151 19.647 1.00 90.31 121 PRO A O 1
ATOM 1004 N N . PRO A 1 122 ? -0.782 -3.177 20.175 1.00 84.81 122 PRO A N 1
ATOM 1005 C CA . PRO A 1 122 ? 0.530 -3.532 19.628 1.00 84.81 122 PRO A CA 1
ATOM 1006 C C . PRO A 1 122 ? 1.128 -4.815 20.218 1.00 84.81 122 PRO A C 1
ATOM 1008 O O . PRO A 1 122 ? 1.685 -5.623 19.482 1.00 84.81 122 PRO A O 1
ATOM 1011 N N . ASP A 1 123 ? 0.959 -5.022 21.521 1.00 85.12 123 ASP A N 1
ATOM 1012 C CA . ASP A 1 123 ? 1.392 -6.198 22.284 1.00 85.12 123 ASP A CA 1
ATOM 1013 C C . ASP A 1 123 ? 0.738 -7.502 21.801 1.00 85.12 123 ASP A C 1
ATOM 1015 O O . ASP A 1 123 ? 1.369 -8.557 21.766 1.00 85.12 123 ASP A O 1
ATOM 1019 N N . GLN A 1 124 ? -0.518 -7.430 21.368 1.00 84.00 124 GLN A N 1
ATOM 1020 C CA . GLN A 1 124 ? -1.233 -8.577 20.812 1.00 84.00 124 GLN A CA 1
ATOM 1021 C C . GLN A 1 124 ? -0.912 -8.771 19.329 1.00 84.00 124 GLN A C 1
ATOM 1023 O O . GLN A 1 124 ? -0.793 -9.897 18.856 1.00 84.00 124 GLN A O 1
ATOM 1028 N N . ALA A 1 125 ? -0.756 -7.674 18.589 1.00 87.69 125 ALA A N 1
ATOM 1029 C CA . ALA A 1 125 ? -0.615 -7.679 17.139 1.00 87.69 125 ALA A CA 1
ATOM 1030 C C . ALA A 1 125 ? 0.613 -8.450 16.651 1.00 87.69 125 ALA A C 1
ATOM 1032 O O . ALA A 1 125 ? 0.516 -9.198 15.682 1.00 87.69 125 ALA A O 1
ATOM 1033 N N . VAL A 1 126 ? 1.750 -8.268 17.329 1.00 88.56 126 VAL A N 1
ATOM 1034 C CA . VAL A 1 126 ? 3.031 -8.892 16.959 1.00 88.56 126 VAL A CA 1
ATOM 1035 C C . VAL A 1 126 ? 3.022 -10.413 17.121 1.00 88.56 126 VAL A C 1
ATOM 1037 O O . VAL A 1 126 ? 3.796 -11.098 16.464 1.00 88.56 126 VAL A O 1
ATOM 1040 N N . ASN A 1 127 ? 2.124 -10.936 17.959 1.00 90.00 127 ASN A N 1
ATOM 1041 C CA . ASN A 1 127 ? 2.010 -12.360 18.276 1.00 90.00 127 ASN A CA 1
ATOM 1042 C C . ASN A 1 127 ? 0.936 -13.078 17.439 1.00 90.00 127 ASN A C 1
ATOM 1044 O O . ASN A 1 127 ? 0.709 -14.275 17.610 1.00 90.00 127 ASN A O 1
ATOM 1048 N N . LEU A 1 128 ? 0.238 -12.360 16.555 1.00 91.31 128 LEU A N 1
ATOM 1049 C CA . LEU A 1 128 ? -0.826 -12.907 15.718 1.00 91.31 128 LEU A CA 1
ATOM 1050 C C . LEU A 1 128 ? -0.359 -13.061 14.273 1.00 91.31 128 LEU A C 1
ATOM 1052 O O . LEU A 1 128 ? 0.317 -12.197 13.735 1.00 91.31 128 LEU A O 1
ATOM 1056 N N . THR A 1 129 ? -0.814 -14.115 13.598 1.00 95.31 129 THR A N 1
ATOM 1057 C CA . THR A 1 129 ? -0.667 -14.228 12.139 1.00 95.31 129 THR A CA 1
ATOM 1058 C C . THR A 1 129 ? -1.605 -13.256 11.424 1.00 95.31 129 THR A C 1
ATOM 1060 O O . THR A 1 129 ? -2.634 -12.836 11.969 1.00 95.31 129 THR A O 1
ATOM 1063 N N . TYR A 1 130 ? -1.333 -12.954 10.157 1.00 95.62 130 TYR A N 1
ATOM 1064 C CA . TYR A 1 130 ? -2.225 -12.189 9.290 1.00 95.62 130 TYR A CA 1
ATOM 1065 C C . TYR A 1 130 ? -3.631 -12.797 9.239 1.00 95.62 130 TYR A C 1
ATOM 1067 O O . TYR A 1 130 ? -4.628 -12.071 9.263 1.00 95.62 130 TYR A O 1
ATOM 1075 N N . VAL A 1 131 ? -3.742 -14.129 9.231 1.00 95.31 131 VAL A N 1
ATOM 1076 C CA . VAL A 1 131 ? -5.039 -14.822 9.282 1.00 95.31 131 VAL A CA 1
ATOM 1077 C C . VAL A 1 131 ? -5.779 -14.510 10.587 1.00 95.31 131 VAL A C 1
ATOM 1079 O O . VAL A 1 131 ? -6.980 -14.228 10.554 1.00 95.31 131 VAL A O 1
ATOM 1082 N N . GLY A 1 132 ? -5.076 -14.514 11.724 1.00 94.69 132 GLY A N 1
ATOM 1083 C CA . GLY A 1 132 ? -5.628 -14.121 13.022 1.00 94.69 132 GLY A CA 1
ATOM 1084 C C . GLY A 1 132 ? -6.077 -12.658 13.043 1.00 94.69 132 GLY A C 1
ATOM 1085 O O . GLY A 1 132 ? -7.224 -12.362 13.388 1.00 94.69 132 GLY A O 1
ATOM 1086 N N . LEU A 1 133 ? -5.220 -11.749 12.578 1.00 95.38 133 LEU A N 1
ATOM 1087 C CA . LEU A 1 133 ? -5.516 -10.318 12.471 1.00 95.38 133 LEU A CA 1
ATOM 1088 C C . LEU A 1 133 ? -6.718 -10.042 11.561 1.00 95.38 133 LEU A C 1
ATOM 1090 O O . LEU A 1 133 ? -7.560 -9.202 11.874 1.00 95.38 133 LEU A O 1
ATOM 1094 N N . LYS A 1 134 ? -6.848 -10.777 10.453 1.00 94.75 134 LYS A N 1
ATOM 1095 C CA . LYS A 1 134 ? -7.964 -10.641 9.511 1.00 94.75 134 LYS A CA 1
ATOM 1096 C C . LYS A 1 134 ? -9.299 -11.077 10.119 1.00 94.75 134 LYS A C 1
ATOM 1098 O O . LYS A 1 134 ? -10.314 -10.441 9.840 1.00 94.75 134 LYS A O 1
ATOM 1103 N N . LYS A 1 135 ? -9.317 -12.122 10.956 1.00 93.44 135 LYS A N 1
ATOM 1104 C CA . LYS A 1 135 ? -10.527 -12.520 11.701 1.00 93.44 135 LYS A CA 1
ATOM 1105 C C . LYS A 1 135 ? -10.976 -11.399 12.640 1.00 93.44 135 LYS A C 1
ATOM 1107 O O . LYS A 1 135 ? -12.143 -11.019 12.627 1.00 93.44 135 LYS A O 1
ATOM 1112 N N . TRP A 1 136 ? -10.045 -10.807 13.383 1.00 91.88 136 TRP A N 1
ATOM 1113 C CA . TRP A 1 136 ? -10.348 -9.673 14.258 1.00 91.88 136 TRP A CA 1
ATOM 1114 C C . TRP A 1 136 ? -10.778 -8.420 13.503 1.00 91.88 136 TRP A C 1
ATOM 1116 O O . TRP A 1 136 ? -11.717 -7.746 13.925 1.00 91.88 136 TRP A O 1
ATOM 1126 N N . LEU A 1 137 ? -10.163 -8.144 12.351 1.00 94.88 137 LEU A N 1
ATOM 1127 C CA . LEU A 1 137 ? -10.570 -7.042 11.488 1.00 94.88 137 LEU A CA 1
ATOM 1128 C C . LEU A 1 137 ? -12.053 -7.146 11.110 1.00 94.88 137 LEU A C 1
ATOM 1130 O O . LEU A 1 137 ? -12.747 -6.136 11.105 1.00 94.88 137 LEU A O 1
ATOM 1134 N N . GLN A 1 138 ? -12.574 -8.346 10.837 1.00 93.50 138 GLN A N 1
ATOM 1135 C CA . GLN A 1 138 ? -14.002 -8.525 10.546 1.00 93.50 138 GLN A CA 1
ATOM 1136 C C . GLN A 1 138 ? -14.889 -8.123 11.731 1.00 93.50 138 GLN A C 1
ATOM 1138 O O . GLN A 1 138 ? -15.924 -7.488 11.529 1.00 93.50 138 GLN A O 1
ATOM 1143 N N . THR A 1 139 ? -14.485 -8.451 12.959 1.00 92.69 139 THR A N 1
ATOM 1144 C CA . THR A 1 139 ? -15.178 -8.010 14.179 1.00 92.69 139 THR A CA 1
ATOM 1145 C C . THR A 1 139 ? -15.102 -6.492 14.331 1.00 92.69 139 THR A C 1
ATOM 1147 O O . THR A 1 139 ? -16.130 -5.849 14.537 1.00 92.69 139 THR A O 1
ATOM 1150 N N . ALA A 1 140 ? -13.918 -5.904 14.146 1.00 93.56 140 ALA A N 1
ATOM 1151 C CA . ALA A 1 140 ? -13.715 -4.459 14.203 1.00 93.56 140 ALA A CA 1
ATOM 1152 C C . ALA A 1 140 ? -14.598 -3.716 13.183 1.00 93.56 140 ALA A C 1
ATOM 1154 O O . ALA A 1 140 ? -15.305 -2.779 13.543 1.00 93.56 140 ALA A O 1
ATOM 1155 N N . LEU A 1 141 ? -14.641 -4.170 11.929 1.00 94.12 141 LEU A N 1
ATOM 1156 C CA . LEU A 1 141 ? -15.487 -3.577 10.887 1.00 94.12 141 LEU A CA 1
ATOM 1157 C C . LEU A 1 141 ? -16.973 -3.581 11.269 1.00 94.12 141 LEU A C 1
ATOM 1159 O O . LEU A 1 141 ? -17.656 -2.579 11.064 1.00 94.12 141 LEU A O 1
ATOM 1163 N N . LYS A 1 142 ? -17.467 -4.678 11.862 1.00 93.12 142 LYS A N 1
ATOM 1164 C CA . LYS A 1 142 ? -18.856 -4.780 12.336 1.00 93.12 142 LYS A CA 1
ATOM 1165 C C . LYS A 1 142 ? -19.143 -3.786 13.460 1.00 93.12 142 LYS A C 1
ATOM 1167 O O . LYS A 1 142 ? -20.133 -3.067 13.381 1.00 93.12 142 LYS A O 1
ATOM 1172 N N . VAL A 1 143 ? -18.269 -3.710 14.468 1.00 93.19 143 VAL A N 1
ATOM 1173 C CA . VAL A 1 143 ? -18.431 -2.778 15.601 1.00 93.19 143 VAL A CA 1
ATOM 1174 C C . VAL A 1 143 ? -18.362 -1.321 15.136 1.00 93.19 143 VAL A C 1
ATOM 1176 O O . VAL A 1 143 ? -19.133 -0.493 15.607 1.00 93.19 143 VAL A O 1
ATOM 1179 N N . ALA A 1 144 ? -17.492 -1.012 14.173 1.00 92.25 144 ALA A N 1
ATOM 1180 C CA . ALA A 1 144 ? -17.375 0.318 13.578 1.00 92.25 144 ALA A CA 1
ATOM 1181 C C . ALA A 1 144 ? -18.491 0.648 12.563 1.00 92.25 144 ALA A C 1
ATOM 1183 O O . ALA A 1 144 ? -18.477 1.734 11.986 1.00 92.25 144 ALA A O 1
ATOM 1184 N N . ASN A 1 145 ? -19.430 -0.275 12.308 1.00 91.38 145 ASN A N 1
ATOM 1185 C CA . ASN A 1 145 ? -20.472 -0.158 11.282 1.00 91.38 145 ASN A CA 1
ATOM 1186 C C . ASN A 1 145 ? -19.917 0.151 9.871 1.00 91.38 145 ASN A C 1
ATOM 1188 O O . ASN A 1 145 ? -20.537 0.838 9.056 1.00 91.38 145 ASN A O 1
ATOM 1192 N N . ILE A 1 146 ? -18.732 -0.377 9.554 1.00 91.69 146 ILE A N 1
ATOM 1193 C CA . ILE A 1 146 ? -18.113 -0.247 8.235 1.00 91.69 146 ILE A CA 1
ATOM 1194 C C . ILE A 1 146 ? -18.606 -1.401 7.363 1.00 91.69 146 ILE A C 1
ATOM 1196 O O . ILE A 1 146 ? -18.125 -2.530 7.447 1.00 91.69 146 ILE A O 1
ATOM 1200 N N . LYS A 1 147 ? -19.576 -1.106 6.495 1.00 87.56 147 LYS A N 1
ATOM 1201 C CA . LYS A 1 147 ? -20.210 -2.111 5.622 1.00 87.56 147 LYS A CA 1
ATOM 1202 C C . LYS A 1 147 ? -19.353 -2.511 4.424 1.00 87.56 147 LYS A C 1
ATOM 1204 O O . LYS A 1 147 ? -19.470 -3.619 3.916 1.00 87.56 147 LYS A O 1
ATOM 1209 N N . THR A 1 148 ? -18.520 -1.598 3.937 1.00 86.56 148 THR A N 1
ATOM 1210 C CA . THR A 1 148 ? -17.664 -1.825 2.770 1.00 86.56 148 THR A CA 1
ATOM 1211 C C . THR A 1 148 ? -16.422 -0.952 2.866 1.00 86.56 148 THR A C 1
ATOM 1213 O O . THR A 1 148 ? -16.507 0.225 3.211 1.00 86.56 148 THR A O 1
ATOM 1216 N N . ALA A 1 149 ? -15.274 -1.533 2.525 1.00 91.75 149 ALA A N 1
ATOM 1217 C CA . ALA A 1 149 ? -13.979 -0.869 2.551 1.00 91.75 149 ALA A CA 1
ATOM 1218 C C . ALA A 1 149 ? -13.031 -1.497 1.525 1.00 91.75 149 ALA A C 1
ATOM 1220 O O . ALA A 1 149 ? -13.080 -2.706 1.290 1.00 91.75 149 ALA A O 1
ATOM 1221 N N . MET A 1 150 ? -12.128 -0.694 0.965 1.00 93.25 150 MET A N 1
ATOM 1222 C CA . MET A 1 150 ? -10.877 -1.226 0.424 1.00 93.25 150 MET A CA 1
ATOM 1223 C C . MET A 1 150 ? -9.890 -1.345 1.578 1.00 93.25 150 MET A C 1
ATOM 1225 O O . MET A 1 150 ? -9.705 -0.375 2.302 1.00 93.25 150 MET A O 1
ATOM 1229 N N . ILE A 1 151 ? -9.278 -2.512 1.755 1.00 94.81 151 ILE A N 1
ATOM 1230 C CA . ILE A 1 151 ? -8.406 -2.808 2.895 1.00 94.81 151 ILE A CA 1
ATOM 1231 C C . ILE A 1 151 ? -6.993 -3.052 2.372 1.00 94.81 151 ILE A C 1
ATOM 1233 O O . ILE A 1 151 ? -6.799 -3.896 1.495 1.00 94.81 151 ILE A O 1
ATOM 1237 N N . ILE A 1 152 ? -6.018 -2.345 2.935 1.00 94.38 152 ILE A N 1
ATOM 1238 C CA . ILE A 1 152 ? -4.590 -2.554 2.714 1.00 94.38 152 ILE A CA 1
ATOM 1239 C C . ILE A 1 152 ? -3.964 -2.938 4.054 1.00 94.38 152 ILE A C 1
ATOM 1241 O O . ILE A 1 152 ? -4.094 -2.219 5.042 1.00 94.38 152 ILE A O 1
ATOM 1245 N N . PHE A 1 153 ? -3.310 -4.095 4.103 1.00 95.81 153 PHE A N 1
ATOM 1246 C CA . PHE A 1 153 ? -2.605 -4.553 5.297 1.00 95.81 153 PHE A CA 1
ATOM 1247 C C . PHE A 1 153 ? -1.171 -4.026 5.300 1.00 95.81 153 PHE A C 1
ATOM 1249 O O . PHE A 1 153 ? -0.457 -4.190 4.312 1.00 95.81 153 PHE A O 1
ATOM 1256 N N . HIS A 1 154 ? -0.779 -3.379 6.394 1.00 94.31 154 HIS A N 1
ATOM 1257 C CA . HIS A 1 154 ? 0.548 -2.816 6.602 1.00 94.31 154 HIS A CA 1
ATOM 1258 C C . HIS A 1 154 ? 1.165 -3.480 7.843 1.00 94.31 154 HIS A C 1
ATOM 1260 O O . HIS A 1 154 ? 0.755 -3.179 8.964 1.00 94.31 154 HIS A O 1
ATOM 1266 N N . PRO A 1 155 ? 2.129 -4.401 7.675 1.00 94.94 155 PRO A N 1
ATOM 1267 C CA . PRO A 1 155 ? 2.763 -5.092 8.802 1.00 94.94 155 PRO A CA 1
ATOM 1268 C C . PRO A 1 155 ? 3.757 -4.219 9.582 1.00 94.94 155 PRO A C 1
ATOM 1270 O O . PRO A 1 155 ? 4.065 -4.523 10.734 1.00 94.94 155 PRO A O 1
ATOM 1273 N N . PHE A 1 156 ? 4.252 -3.133 8.978 1.00 94.69 156 PHE A N 1
ATOM 1274 C CA . PHE A 1 156 ? 5.342 -2.331 9.531 1.00 94.69 156 PHE A CA 1
ATOM 1275 C C . PHE A 1 156 ? 4.956 -0.865 9.708 1.00 94.69 156 PHE A C 1
ATOM 1277 O O . PHE A 1 156 ? 4.273 -0.280 8.865 1.00 94.69 156 PHE A O 1
ATOM 1284 N N . ARG A 1 157 ? 5.467 -0.260 10.780 1.00 93.19 157 ARG A N 1
ATOM 1285 C CA . ARG A 1 157 ? 5.584 1.195 10.956 1.00 93.19 157 ARG A CA 1
ATOM 1286 C C . ARG A 1 157 ? 7.061 1.580 10.919 1.00 93.19 157 ARG A C 1
ATOM 1288 O O . ARG A 1 157 ? 7.916 0.707 10.843 1.00 93.19 157 ARG A O 1
ATOM 1295 N N . PHE A 1 158 ? 7.359 2.873 10.998 1.00 93.50 158 PHE A N 1
ATOM 1296 C CA . PHE A 1 158 ? 8.732 3.373 11.044 1.00 93.50 158 PHE A CA 1
ATOM 1297 C C . PHE A 1 158 ? 8.999 4.120 12.346 1.00 93.50 158 PHE A C 1
ATOM 1299 O O . PHE A 1 158 ? 8.141 4.874 12.809 1.00 93.50 158 PHE A O 1
ATOM 1306 N N . GLN A 1 159 ? 10.157 3.859 12.954 1.00 92.56 159 GLN A N 1
ATOM 1307 C CA . GLN A 1 159 ? 10.553 4.457 14.235 1.00 92.56 159 GLN A CA 1
ATOM 1308 C C . GLN A 1 159 ? 10.955 5.927 14.071 1.00 92.56 159 GLN A C 1
ATOM 1310 O O . GLN A 1 159 ? 10.811 6.735 14.986 1.00 92.56 159 GLN A O 1
ATOM 1315 N N . ASP A 1 160 ? 11.453 6.271 12.889 1.00 91.06 160 ASP A N 1
ATOM 1316 C CA . ASP A 1 160 ? 12.077 7.540 12.565 1.00 91.06 160 ASP A CA 1
ATOM 1317 C C . ASP A 1 160 ? 11.243 8.359 11.570 1.00 91.06 160 ASP A C 1
ATOM 1319 O O . ASP A 1 160 ? 10.501 7.834 10.736 1.00 91.06 160 ASP A O 1
ATOM 1323 N N . LYS A 1 161 ? 11.410 9.686 11.607 1.00 86.56 161 LYS A N 1
ATOM 1324 C CA . LYS A 1 161 ? 10.724 10.602 10.677 1.00 86.56 161 LYS A CA 1
ATOM 1325 C C . LYS A 1 161 ? 11.149 10.397 9.220 1.00 86.56 161 LYS A C 1
ATOM 1327 O O . LYS A 1 161 ? 10.338 10.624 8.328 1.00 86.56 161 LYS A O 1
ATOM 1332 N N . LYS A 1 162 ? 12.388 9.941 8.987 1.00 88.56 162 LYS A N 1
ATOM 1333 C CA . LYS A 1 162 ? 12.916 9.613 7.653 1.00 88.56 162 LYS A CA 1
ATOM 1334 C C . LYS A 1 162 ? 12.300 8.322 7.092 1.00 88.56 162 LYS A C 1
ATOM 1336 O O . LYS A 1 162 ? 12.452 8.040 5.909 1.00 88.56 162 LYS A O 1
ATOM 1341 N N . LYS A 1 163 ? 11.528 7.572 7.889 1.00 90.19 163 LYS A N 1
ATOM 1342 C CA . LYS A 1 163 ? 10.917 6.296 7.496 1.00 90.19 163 LYS A CA 1
ATOM 1343 C C . LYS A 1 163 ? 11.951 5.285 6.986 1.00 90.19 163 LYS A C 1
ATOM 1345 O O . LYS A 1 163 ? 11.702 4.556 6.030 1.00 90.19 163 LYS A O 1
ATOM 1350 N N . SER A 1 164 ? 13.123 5.264 7.613 1.00 93.00 164 SER A N 1
ATOM 1351 C CA . SER A 1 164 ? 14.241 4.400 7.241 1.00 93.00 164 SER A CA 1
ATOM 1352 C C . SER A 1 164 ? 14.324 3.136 8.100 1.00 93.00 164 SER A C 1
ATOM 1354 O O . SER A 1 164 ? 14.803 2.116 7.610 1.00 93.00 164 SER A O 1
ATOM 1356 N N . MET A 1 165 ? 13.816 3.161 9.338 1.00 95.19 165 MET A N 1
ATOM 1357 C CA . MET A 1 165 ? 13.914 2.072 10.316 1.00 95.19 165 MET A CA 1
ATOM 1358 C C . MET A 1 165 ? 12.536 1.434 10.561 1.00 95.19 165 MET A C 1
ATOM 1360 O O . MET A 1 165 ? 11.781 1.899 11.427 1.00 95.19 165 MET A O 1
ATOM 1364 N N . PRO A 1 166 ? 12.153 0.401 9.786 1.00 95.31 166 PRO A N 1
ATOM 1365 C CA . PRO A 1 166 ? 10.885 -0.285 9.980 1.00 95.31 166 PRO A CA 1
ATOM 1366 C C . PRO A 1 166 ? 10.874 -1.111 11.272 1.00 95.31 166 PRO A C 1
ATOM 1368 O O . PRO A 1 166 ? 11.887 -1.674 11.678 1.00 95.31 166 PRO A O 1
ATOM 1371 N N . TYR A 1 167 ? 9.703 -1.232 11.892 1.00 94.44 167 TYR A N 1
ATOM 1372 C CA . TYR A 1 167 ? 9.445 -2.150 13.000 1.00 94.44 167 TYR A CA 1
ATOM 1373 C C . TYR A 1 167 ? 8.078 -2.812 12.845 1.00 94.44 167 TYR A C 1
ATOM 1375 O O . TYR A 1 167 ? 7.159 -2.239 12.250 1.00 94.44 167 TYR A O 1
ATOM 1383 N N . ILE A 1 168 ? 7.946 -4.023 13.386 1.00 94.88 168 ILE A N 1
ATOM 1384 C CA . ILE A 1 168 ? 6.711 -4.805 13.325 1.00 94.88 168 ILE A CA 1
ATOM 1385 C C . ILE A 1 168 ? 5.629 -4.079 14.130 1.00 94.88 168 ILE A C 1
ATOM 1387 O O . ILE A 1 168 ? 5.729 -3.902 15.342 1.00 94.88 168 ILE A O 1
ATOM 1391 N N . SER A 1 169 ? 4.590 -3.633 13.433 1.00 94.50 169 SER A N 1
ATOM 1392 C CA . SER A 1 169 ? 3.405 -3.015 14.021 1.00 94.50 169 SER A CA 1
ATOM 1393 C C . SER A 1 169 ? 2.239 -3.194 13.049 1.00 94.50 169 SER A C 1
ATOM 1395 O O . SER A 1 169 ? 1.918 -2.279 12.283 1.00 94.50 169 SER A O 1
ATOM 1397 N N . PRO A 1 170 ? 1.629 -4.390 13.022 1.00 95.75 170 PRO A N 1
ATOM 1398 C CA . PRO A 1 170 ? 0.584 -4.714 12.067 1.00 95.75 170 PRO A CA 1
ATOM 1399 C C . PRO A 1 170 ? -0.636 -3.809 12.226 1.00 95.75 170 PRO A C 1
ATOM 1401 O O . PRO 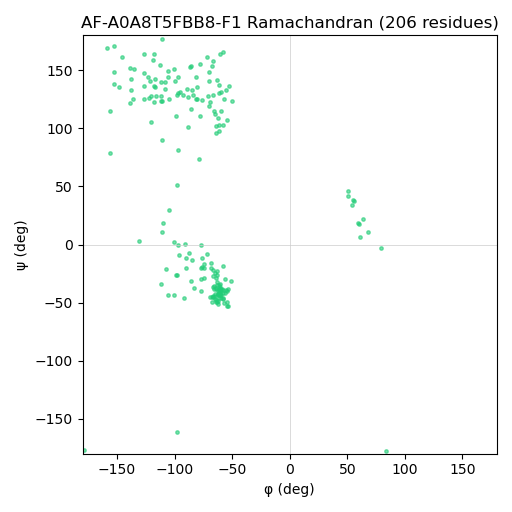A 1 170 ? -1.169 -3.642 13.320 1.00 95.75 170 PRO A O 1
ATOM 1404 N N . HIS A 1 171 ? -1.099 -3.233 11.122 1.00 95.88 171 HIS A N 1
ATOM 1405 C CA . HIS A 1 171 ? -2.290 -2.394 11.063 1.00 95.88 171 HIS A CA 1
ATOM 1406 C C . HIS A 1 171 ? -2.933 -2.450 9.674 1.00 95.88 171 HIS A C 1
ATOM 1408 O O . HIS A 1 171 ? -2.394 -3.011 8.719 1.00 95.88 171 HIS A O 1
ATOM 1414 N N . PHE A 1 172 ? -4.127 -1.879 9.565 1.00 96.44 172 PHE A N 1
ATOM 1415 C CA . PHE A 1 172 ? -4.901 -1.854 8.336 1.00 96.44 172 PHE A CA 1
ATOM 1416 C C . PHE A 1 172 ? -5.195 -0.415 7.947 1.00 96.44 172 PHE A C 1
ATOM 1418 O O . PHE A 1 172 ? -5.780 0.334 8.727 1.00 96.44 172 PHE A O 1
ATOM 1425 N N . HIS A 1 173 ? -4.839 -0.060 6.720 1.00 95.00 173 HIS A N 1
ATOM 1426 C CA . HIS A 1 173 ? -5.331 1.135 6.056 1.00 95.00 173 HIS A CA 1
ATOM 1427 C C . HIS A 1 173 ? -6.610 0.788 5.308 1.00 95.00 173 HIS A C 1
ATOM 1429 O O . HIS A 1 173 ? -6.712 -0.246 4.644 1.00 95.00 173 HIS A O 1
ATOM 1435 N N . LEU A 1 174 ? -7.619 1.631 5.457 1.00 94.50 174 LEU A N 1
ATOM 1436 C CA . LEU A 1 174 ? -8.924 1.446 4.866 1.00 94.50 174 LEU A CA 1
ATOM 1437 C C . LEU A 1 174 ? -9.301 2.685 4.067 1.00 94.50 174 LEU A C 1
ATOM 1439 O O . LEU A 1 174 ? -9.177 3.806 4.558 1.00 94.50 174 LEU A O 1
ATOM 1443 N N . LEU A 1 175 ? -9.844 2.466 2.872 1.00 92.81 175 LEU A N 1
ATOM 1444 C CA . LEU A 1 175 ? -10.671 3.464 2.205 1.00 92.81 175 LEU A CA 1
ATOM 1445 C C . LEU A 1 175 ? -12.133 3.117 2.450 1.00 92.81 175 LEU A C 1
ATOM 1447 O O . LEU A 1 175 ? -12.632 2.107 1.944 1.00 92.81 175 LEU A O 1
ATOM 1451 N N . VAL A 1 176 ? -12.793 3.948 3.252 1.00 91.19 176 VAL A N 1
ATOM 1452 C CA . VAL A 1 176 ? -14.190 3.776 3.672 1.00 91.19 176 VAL A CA 1
ATOM 1453 C C . VAL A 1 176 ? -15.052 4.935 3.193 1.00 91.19 176 VAL A C 1
ATOM 1455 O O . VAL A 1 176 ? -14.544 5.993 2.828 1.00 91.19 176 VAL A O 1
ATOM 1458 N N . TYR A 1 177 ? -16.366 4.742 3.211 1.00 86.31 177 TYR A N 1
ATOM 1459 C CA . TYR A 1 177 ? -17.339 5.789 2.907 1.00 86.31 177 TYR A CA 1
ATOM 1460 C C . TYR A 1 177 ? -17.771 6.474 4.202 1.00 86.31 177 TYR A C 1
ATOM 1462 O O . TYR A 1 177 ? -18.203 5.800 5.135 1.00 86.31 177 TYR A O 1
ATOM 1470 N N . GLY A 1 178 ? -17.701 7.806 4.235 1.00 79.50 178 GLY A N 1
ATOM 1471 C CA . GLY A 1 178 ? -18.078 8.590 5.414 1.00 79.50 178 GLY A CA 1
ATOM 1472 C C . GLY A 1 178 ? -16.962 8.712 6.454 1.00 79.50 178 GLY A C 1
ATOM 1473 O O . GLY A 1 178 ? -15.836 8.276 6.233 1.00 79.50 178 GLY A O 1
ATOM 1474 N N . HIS A 1 179 ? -17.270 9.374 7.568 1.00 82.62 179 HIS A N 1
ATOM 1475 C CA . HIS A 1 179 ? -16.318 9.671 8.638 1.00 82.62 179 HIS A CA 1
ATOM 1476 C C . HIS A 1 179 ? -16.611 8.813 9.868 1.00 82.62 179 HIS A C 1
ATOM 1478 O O . HIS A 1 179 ? -17.771 8.628 10.232 1.00 82.62 179 HIS A O 1
ATOM 1484 N N . VAL A 1 180 ? -15.568 8.318 10.532 1.00 85.62 180 VAL A N 1
ATOM 1485 C CA . VAL A 1 180 ? -15.729 7.570 11.785 1.00 85.62 180 VAL A CA 1
ATOM 1486 C C . VAL A 1 180 ? -15.919 8.559 12.935 1.00 85.62 180 VAL A C 1
ATOM 1488 O O . VAL A 1 180 ? -15.072 9.432 13.122 1.00 85.62 180 VAL A O 1
ATOM 1491 N N . THR A 1 181 ? -17.001 8.426 13.708 1.00 85.12 181 THR A N 1
ATOM 1492 C CA . THR A 1 181 ? -17.355 9.353 14.804 1.00 85.12 181 THR A CA 1
ATOM 1493 C C . THR A 1 181 ? -17.248 8.738 16.206 1.00 85.12 181 THR A C 1
ATOM 1495 O O . THR A 1 181 ? -16.833 9.42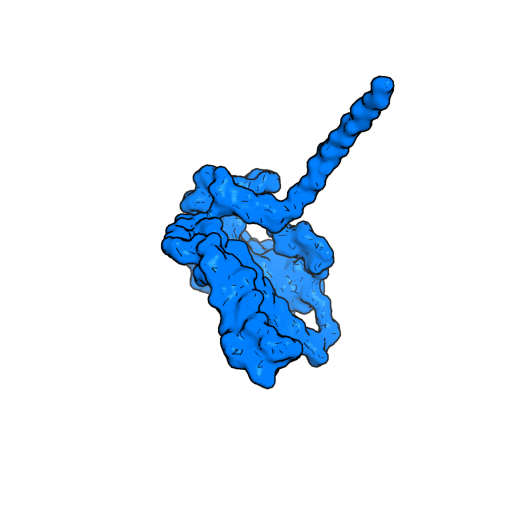8 17.129 1.00 85.12 181 THR A O 1
ATOM 1498 N N . ASN A 1 182 ? -17.533 7.441 16.387 1.00 87.00 182 ASN A N 1
ATOM 1499 C CA . ASN A 1 182 ? -17.622 6.800 17.716 1.00 87.00 182 ASN A CA 1
ATOM 1500 C C . ASN A 1 182 ? -16.332 6.057 18.121 1.00 87.00 182 ASN A C 1
ATOM 1502 O O . ASN A 1 182 ? -16.357 4.882 18.492 1.00 87.00 182 ASN A O 1
ATOM 1506 N N . THR A 1 183 ? -15.180 6.724 18.030 1.00 91.50 183 THR A N 1
ATOM 1507 C CA . THR A 1 183 ? -13.863 6.085 18.229 1.00 91.50 183 THR A CA 1
ATOM 1508 C C . THR A 1 183 ? -13.632 5.587 19.663 1.00 91.50 183 THR A C 1
ATOM 1510 O O . THR A 1 183 ? -13.053 4.518 19.847 1.00 91.50 183 THR A O 1
ATOM 1513 N N . ILE A 1 184 ? -14.129 6.310 20.675 1.00 92.25 184 ILE A N 1
ATOM 1514 C CA . ILE A 1 184 ? -14.000 5.941 22.098 1.00 92.25 184 ILE A CA 1
ATOM 1515 C C . ILE A 1 184 ? -14.804 4.676 22.406 1.00 92.25 184 ILE A C 1
ATOM 1517 O O . ILE A 1 184 ? -14.282 3.724 22.982 1.00 92.25 184 ILE A O 1
ATOM 1521 N N . GLU A 1 185 ? -16.071 4.642 21.991 1.00 92.19 185 GLU A N 1
ATOM 1522 C CA . GLU A 1 185 ? -16.939 3.477 22.175 1.00 92.19 185 GLU A CA 1
ATOM 1523 C C . GLU A 1 185 ? -16.362 2.246 21.461 1.00 92.19 185 GLU A C 1
ATOM 15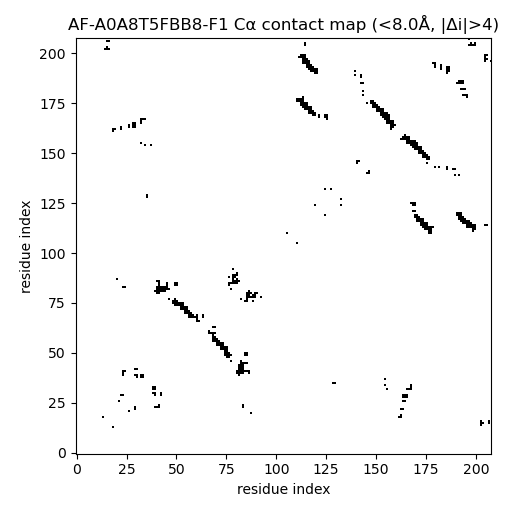25 O O . GLU A 1 185 ? -16.302 1.155 22.032 1.00 92.19 185 GLU A O 1
ATOM 1530 N N . PHE A 1 186 ? -15.872 2.442 20.233 1.00 94.31 186 PHE A N 1
ATOM 1531 C CA . PHE A 1 186 ? -15.189 1.411 19.463 1.00 94.31 186 PHE A CA 1
ATOM 1532 C C . PHE A 1 186 ? -13.976 0.845 20.211 1.00 94.31 186 PHE A C 1
ATOM 1534 O O . PHE A 1 186 ? -13.862 -0.376 20.356 1.00 94.31 186 PHE A O 1
ATOM 1541 N N . HIS A 1 187 ? -13.095 1.714 20.718 1.00 94.75 187 HIS A N 1
ATOM 1542 C CA . HIS A 1 187 ? -11.921 1.298 21.479 1.00 94.75 187 HIS A CA 1
ATOM 1543 C C . HIS A 1 187 ? -12.322 0.571 22.763 1.00 94.75 187 HIS A C 1
ATOM 1545 O O . HIS A 1 187 ? -11.773 -0.479 23.077 1.00 94.75 187 HIS A O 1
ATOM 1551 N N . ASN A 1 188 ? -13.330 1.053 23.486 1.00 94.50 188 ASN A N 1
ATOM 1552 C CA . ASN A 1 188 ? -13.762 0.407 24.723 1.00 94.50 188 ASN A CA 1
ATOM 1553 C C . ASN A 1 188 ? -14.257 -1.026 24.485 1.00 94.50 188 ASN A C 1
ATOM 1555 O O . ASN A 1 188 ? -13.934 -1.904 25.289 1.00 94.50 188 ASN A O 1
ATOM 1559 N N . LYS A 1 189 ? -14.959 -1.262 23.365 1.00 93.19 189 LYS A N 1
ATOM 1560 C CA . LYS A 1 189 ? -15.495 -2.572 22.962 1.00 93.19 189 LYS A CA 1
ATOM 1561 C C . LYS A 1 189 ? -14.448 -3.522 22.380 1.00 93.19 189 LYS A C 1
ATOM 1563 O O . LYS A 1 189 ? -14.510 -4.718 22.635 1.00 93.19 189 LYS A O 1
ATOM 1568 N N . THR A 1 190 ? -13.526 -3.015 21.566 1.00 93.12 190 THR A N 1
ATOM 1569 C CA . THR A 1 190 ? -12.608 -3.860 20.775 1.00 93.12 190 THR A CA 1
ATOM 1570 C C . THR A 1 190 ? -11.177 -3.855 21.293 1.00 93.12 190 THR A C 1
ATOM 1572 O O . THR A 1 190 ? -10.418 -4.758 20.964 1.00 93.12 190 THR A O 1
ATOM 1575 N N . LYS A 1 191 ? -10.797 -2.828 22.063 1.00 94.19 191 LYS A N 1
ATOM 1576 C CA . LYS A 1 191 ? -9.415 -2.435 22.393 1.00 94.19 191 LYS A CA 1
ATOM 1577 C C . LYS A 1 191 ? -8.564 -2.054 21.178 1.00 94.19 191 LYS A C 1
ATOM 1579 O O . LYS A 1 191 ? -7.376 -1.795 21.310 1.00 94.19 191 LYS A O 1
ATOM 1584 N N . TRP A 1 192 ? -9.164 -1.978 19.992 1.00 94.44 192 TRP A N 1
ATOM 1585 C CA . TRP A 1 192 ? -8.499 -1.508 18.786 1.00 94.44 192 TRP A CA 1
ATOM 1586 C C . TRP A 1 192 ? -8.600 0.007 18.686 1.00 94.44 192 TRP A C 1
ATOM 1588 O O . TRP A 1 192 ? -9.566 0.629 19.127 1.00 94.44 192 TRP A O 1
ATOM 1598 N N . ASN A 1 193 ? -7.618 0.596 18.018 1.00 94.56 193 ASN A N 1
ATOM 1599 C CA . ASN A 1 193 ? -7.623 2.005 17.672 1.00 94.56 193 ASN A CA 1
ATOM 1600 C C . ASN A 1 193 ? -8.163 2.190 16.255 1.00 94.56 193 ASN A C 1
ATOM 1602 O O . ASN A 1 193 ? -7.706 1.528 15.322 1.00 94.56 193 ASN A O 1
ATOM 1606 N N . ILE A 1 194 ? -9.106 3.118 16.091 1.00 94.50 194 ILE A N 1
ATOM 1607 C CA . ILE A 1 194 ? -9.602 3.578 14.791 1.00 94.50 194 ILE A CA 1
ATOM 1608 C C . ILE A 1 194 ? -9.353 5.081 14.660 1.00 94.50 194 ILE A C 1
ATOM 1610 O O . ILE A 1 194 ? -9.706 5.855 15.550 1.00 94.50 194 ILE A O 1
ATOM 1614 N N . LYS A 1 195 ? -8.723 5.506 13.561 1.00 92.88 195 LYS A N 1
ATOM 1615 C CA . LYS A 1 195 ? -8.343 6.908 13.341 1.00 92.88 195 LYS A CA 1
ATOM 1616 C C . LYS A 1 195 ? -8.617 7.338 11.905 1.00 92.88 195 LYS A C 1
ATOM 1618 O O . LYS A 1 195 ? -8.202 6.654 10.975 1.00 92.88 195 LYS A O 1
ATOM 1623 N N . ASN A 1 196 ? -9.251 8.496 11.727 1.00 90.81 196 ASN A N 1
ATOM 1624 C CA . ASN A 1 196 ? -9.317 9.168 10.428 1.00 90.81 196 ASN A CA 1
ATOM 1625 C C . ASN A 1 196 ? -7.956 9.829 10.151 1.00 90.81 196 ASN A C 1
ATOM 1627 O O . ASN A 1 196 ? -7.471 10.598 10.981 1.00 90.81 196 ASN A O 1
ATOM 1631 N N . LEU A 1 197 ? -7.327 9.499 9.022 1.00 88.50 197 LEU A N 1
ATOM 1632 C CA . LEU A 1 197 ? -6.042 10.073 8.618 1.00 88.50 197 LEU A CA 1
ATOM 1633 C C . LEU A 1 197 ? -6.211 11.315 7.747 1.00 88.50 197 LEU A C 1
ATOM 1635 O O . LEU A 1 197 ? -5.550 12.314 8.001 1.00 88.50 197 LEU A O 1
ATOM 1639 N N . GLY A 1 198 ? -7.100 11.261 6.754 1.00 82.62 198 GLY A N 1
ATOM 1640 C CA . GLY A 1 198 ? -7.261 12.352 5.799 1.00 82.62 198 GLY A CA 1
ATOM 1641 C C . GLY A 1 198 ? -8.344 12.101 4.755 1.00 82.62 198 GLY A C 1
ATOM 1642 O O . GLY A 1 198 ? -9.069 11.097 4.787 1.00 82.62 198 GLY A O 1
ATOM 1643 N N . ASP A 1 199 ? -8.467 13.048 3.828 1.00 85.12 199 ASP A N 1
ATO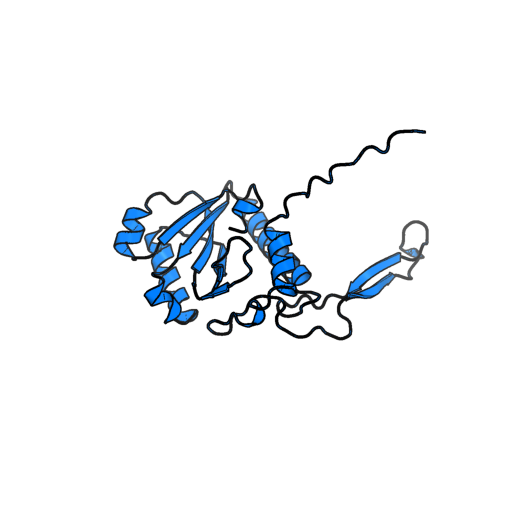M 1644 C CA . ASP A 1 199 ? -9.502 13.084 2.792 1.00 85.12 199 ASP A CA 1
ATOM 1645 C C . ASP A 1 199 ? -8.980 12.824 1.375 1.00 85.12 199 ASP A C 1
ATOM 1647 O O . ASP A 1 199 ? -9.688 13.083 0.404 1.00 85.12 199 ASP A O 1
ATOM 1651 N N . LEU A 1 200 ? -7.778 12.239 1.287 1.00 83.81 200 LEU A N 1
ATOM 1652 C CA . LEU A 1 200 ? -7.103 11.834 0.050 1.00 83.81 200 LEU A CA 1
ATOM 1653 C C . LEU A 1 200 ? -6.762 13.007 -0.885 1.00 83.81 200 LEU A C 1
ATOM 1655 O O . LEU A 1 200 ? -6.582 12.791 -2.083 1.00 83.81 200 LEU A O 1
ATOM 1659 N N . LYS A 1 201 ? -6.678 14.238 -0.366 1.00 83.94 201 LYS A N 1
ATOM 1660 C CA . LYS A 1 201 ? -6.324 15.419 -1.166 1.00 83.94 201 LYS A CA 1
ATOM 1661 C C . LYS A 1 201 ? -4.824 15.624 -1.300 1.00 83.94 201 LYS A C 1
ATOM 1663 O O . LYS A 1 201 ? -4.380 16.154 -2.313 1.00 83.94 201 LYS A O 1
ATOM 1668 N N . THR A 1 202 ? -4.055 15.235 -0.288 1.00 84.12 202 THR A N 1
ATOM 1669 C CA . THR A 1 202 ? -2.604 15.437 -0.256 1.00 84.12 202 THR A CA 1
ATOM 1670 C C . THR A 1 202 ? -1.847 14.114 -0.180 1.00 84.12 202 THR A C 1
ATOM 1672 O O . THR A 1 202 ? -2.368 13.098 0.277 1.00 84.12 202 THR A O 1
ATOM 1675 N N . ASP A 1 203 ? -0.576 14.134 -0.585 1.00 79.25 203 ASP A N 1
ATOM 1676 C CA . ASP A 1 203 ? 0.352 13.005 -0.431 1.00 79.25 203 ASP A CA 1
ATOM 1677 C C . ASP A 1 203 ? 0.427 12.527 1.032 1.00 79.25 203 ASP A C 1
ATOM 1679 O O . ASP A 1 203 ? 0.367 11.332 1.317 1.00 79.25 203 ASP A O 1
ATOM 1683 N N . LYS A 1 204 ? 0.422 13.466 1.984 1.00 77.50 204 LYS A N 1
ATOM 1684 C CA . LYS A 1 204 ? 0.404 13.170 3.421 1.00 77.50 204 LYS A CA 1
ATOM 1685 C C . LYS A 1 204 ? -0.870 12.439 3.858 1.00 77.50 204 LYS A C 1
ATOM 1687 O O . LYS A 1 204 ? -0.802 11.554 4.711 1.00 77.50 204 LYS A O 1
ATOM 1692 N N . ASP A 1 205 ? -2.015 12.750 3.251 1.00 78.38 205 ASP A N 1
ATOM 1693 C CA . ASP A 1 205 ? -3.275 12.050 3.528 1.00 78.38 205 ASP A CA 1
ATOM 1694 C C . ASP A 1 205 ? -3.261 10.600 3.037 1.00 78.38 205 ASP A C 1
ATOM 1696 O O . ASP A 1 205 ? -4.119 9.824 3.446 1.00 78.38 205 ASP A O 1
ATOM 1700 N N . ILE A 1 206 ? -2.321 10.231 2.160 1.00 78.56 206 ILE A N 1
ATOM 1701 C CA . ILE A 1 206 ? -2.229 8.911 1.522 1.00 78.56 206 ILE A CA 1
ATOM 1702 C C . ILE A 1 206 ? -1.082 8.080 2.119 1.00 78.56 206 ILE A C 1
ATOM 1704 O O . ILE A 1 206 ? -1.275 6.901 2.408 1.00 78.56 206 ILE A O 1
ATOM 1708 N N . PHE A 1 207 ? 0.090 8.681 2.338 1.00 74.25 207 PHE A N 1
ATOM 1709 C CA . PHE A 1 207 ? 1.336 7.997 2.716 1.00 74.25 207 PHE A CA 1
ATOM 1710 C C . PHE A 1 207 ? 1.722 8.170 4.195 1.00 74.25 207 PHE A C 1
ATOM 1712 O O . PHE A 1 207 ? 2.910 8.178 4.531 1.00 74.25 207 PHE A O 1
ATOM 1719 N N . THR A 1 208 ? 0.737 8.333 5.079 1.00 59.88 208 THR A N 1
ATOM 1720 C CA . THR A 1 208 ? 0.921 8.609 6.514 1.00 59.88 208 THR A CA 1
ATOM 1721 C C . THR A 1 208 ? 1.473 7.421 7.288 1.00 59.88 208 THR A C 1
ATOM 1723 O O . THR A 1 208 ? 0.852 6.338 7.266 1.00 59.88 208 THR A O 1
#

Mean predicted aligned error: 6.93 Å

Radius of gyration: 22.24 Å; Cα contacts (8 Å, |Δi|>4): 313; chains: 1; bounding box: 56×56×70 Å